Protein AF-A0A554N8Q8-F1 (afdb_monomer)

Solvent-accessible surface area (backbone atoms only — not comparable to full-atom values): 20233 Å² total; per-residue (Å²): 114,65,60,64,54,35,51,53,53,29,52,50,22,49,51,51,19,54,52,33,46,56,52,60,77,72,61,75,84,70,77,81,86,72,71,56,64,78,38,37,67,72,36,73,51,72,35,84,90,40,64,32,30,31,72,42,58,41,80,41,74,45,87,55,75,85,83,91,59,78,57,50,74,44,58,36,35,30,37,34,34,71,38,67,72,36,77,46,75,46,77,48,45,48,74,35,80,45,47,56,90,34,42,50,57,94,84,62,72,56,47,49,73,48,76,48,46,48,68,38,79,41,49,52,98,91,37,76,24,39,32,44,34,52,85,60,42,38,34,31,18,44,98,86,68,47,80,76,47,76,51,56,58,61,37,73,49,43,51,97,92,36,76,25,31,31,55,42,58,44,81,40,29,33,34,32,37,37,65,51,35,24,32,30,44,45,53,99,47,99,78,31,54,45,37,33,38,36,49,46,78,63,58,64,60,51,28,66,72,36,94,59,40,45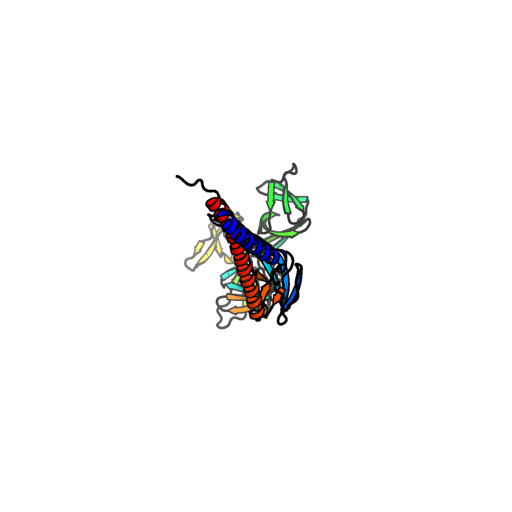,68,56,74,48,70,48,97,88,64,54,47,27,39,37,34,77,89,70,52,73,45,50,40,77,78,70,47,75,87,65,49,68,47,78,45,41,59,72,37,72,35,36,38,32,88,61,89,54,43,78,55,76,63,39,73,26,31,31,69,40,43,42,67,60,35,34,37,33,35,33,69,37,72,42,78,48,77,44,75,38,36,68,74,36,80,36,76,48,66,87,41,64,25,27,28,41,58,92,51,81,62,37,37,30,57,18,69,58,53,66,61,51,51,56,38,53,53,49,37,51,53,49,53,53,51,51,54,50,35,51,50,50,22,52,51,24,49,52,50,25,52,48,42,52,52,64,59,66,53,81,79,84,126

Structure (mmCIF, N/CA/C/O backbone):
data_AF-A0A554N8Q8-F1
#
_entry.id   AF-A0A554N8Q8-F1
#
loop_
_atom_site.group_PDB
_atom_site.id
_atom_site.type_symbol
_atom_site.label_atom_id
_atom_site.label_alt_id
_atom_site.label_comp_id
_atom_site.label_asym_id
_atom_site.label_entity_id
_atom_site.label_seq_id
_atom_site.pdbx_PDB_ins_code
_atom_site.Cartn_x
_atom_site.Cartn_y
_atom_site.Cartn_z
_atom_site.occupancy
_atom_site.B_iso_or_equiv
_atom_site.auth_seq_id
_atom_site.auth_comp_id
_atom_site.auth_asym_id
_atom_site.auth_atom_id
_atom_site.pdbx_PDB_model_num
ATOM 1 N N . MET A 1 1 ? 68.549 7.583 -59.124 1.00 59.19 1 MET A N 1
ATOM 2 C CA . MET A 1 1 ? 67.378 6.699 -59.347 1.00 59.19 1 MET A CA 1
ATOM 3 C C . MET A 1 1 ? 66.423 6.664 -58.153 1.00 59.19 1 MET A C 1
ATOM 5 O O . MET A 1 1 ? 65.234 6.837 -58.371 1.00 59.19 1 MET A O 1
ATOM 9 N N . GLN A 1 2 ? 66.915 6.533 -56.914 1.00 64.88 2 GLN A N 1
ATOM 10 C CA . GLN A 1 2 ? 66.086 6.346 -55.707 1.00 64.88 2 GLN A CA 1
ATOM 11 C C . GLN A 1 2 ? 64.993 7.411 -55.474 1.00 64.88 2 GLN A C 1
ATOM 13 O O . GLN A 1 2 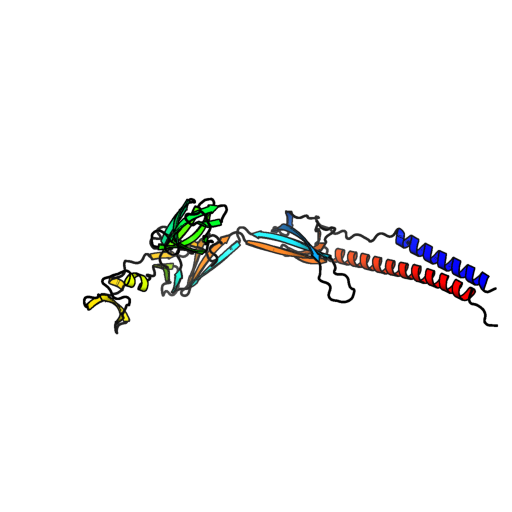? 63.851 7.050 -55.226 1.00 64.88 2 GLN A O 1
ATOM 18 N N . ARG A 1 3 ? 65.279 8.711 -55.652 1.00 74.88 3 ARG A N 1
ATOM 19 C CA . ARG A 1 3 ? 64.280 9.784 -55.433 1.00 74.88 3 ARG A CA 1
ATOM 20 C C . ARG A 1 3 ? 63.105 9.776 -56.419 1.00 74.88 3 ARG A C 1
ATOM 22 O O . ARG A 1 3 ? 61.994 10.131 -56.050 1.00 74.88 3 ARG A O 1
ATOM 29 N N . ARG A 1 4 ? 63.335 9.358 -57.671 1.00 78.38 4 ARG A N 1
ATOM 30 C CA . ARG A 1 4 ? 62.270 9.274 -58.690 1.00 78.38 4 ARG A CA 1
ATOM 31 C C . ARG A 1 4 ? 61.344 8.088 -58.437 1.00 78.38 4 ARG A C 1
ATOM 33 O O . ARG A 1 4 ? 60.144 8.206 -58.623 1.00 78.38 4 ARG A O 1
ATOM 40 N N . VAL A 1 5 ? 61.904 6.975 -57.970 1.00 80.94 5 VAL A N 1
ATOM 41 C CA . VAL A 1 5 ? 61.138 5.786 -57.576 1.00 80.94 5 VAL A CA 1
ATOM 42 C C . VAL A 1 5 ? 60.330 6.063 -56.301 1.00 80.94 5 VAL A C 1
ATOM 44 O O . VAL A 1 5 ? 59.155 5.721 -56.242 1.00 80.94 5 VAL A O 1
ATOM 47 N N . ALA A 1 6 ? 60.911 6.771 -55.326 1.00 81.62 6 ALA A N 1
ATOM 48 C CA . ALA A 1 6 ? 60.210 7.202 -54.116 1.00 81.62 6 ALA A CA 1
ATOM 49 C C . ALA A 1 6 ? 59.002 8.110 -54.413 1.00 81.62 6 ALA A C 1
ATOM 51 O O . ALA A 1 6 ? 57.950 7.935 -53.808 1.00 81.62 6 ALA A O 1
ATOM 52 N N . ALA A 1 7 ? 59.118 9.025 -55.382 1.00 83.06 7 ALA A N 1
ATOM 53 C CA . ALA A 1 7 ? 58.006 9.882 -55.799 1.00 83.06 7 ALA A CA 1
ATOM 54 C C . ALA A 1 7 ? 56.826 9.090 -56.399 1.00 83.06 7 ALA A C 1
ATOM 56 O O . ALA A 1 7 ? 55.675 9.438 -56.152 1.00 83.06 7 ALA A O 1
ATOM 57 N N . ILE A 1 8 ? 57.099 8.011 -57.144 1.00 86.69 8 ILE A N 1
ATOM 58 C CA . ILE A 1 8 ? 56.057 7.139 -57.715 1.00 86.69 8 ILE A CA 1
ATOM 59 C C . ILE A 1 8 ? 55.320 6.384 -56.602 1.00 86.69 8 ILE A C 1
ATOM 61 O O . ILE A 1 8 ? 54.092 6.378 -56.582 1.00 86.69 8 ILE A O 1
ATOM 65 N N . TYR A 1 9 ? 56.051 5.797 -55.649 1.00 85.69 9 TYR A N 1
ATOM 66 C CA . TYR A 1 9 ? 55.436 5.110 -54.508 1.00 85.69 9 TYR A CA 1
ATOM 67 C C . TYR A 1 9 ? 54.663 6.067 -53.600 1.00 85.69 9 TYR A C 1
ATOM 69 O O . TYR A 1 9 ? 53.569 5.735 -53.160 1.00 85.69 9 TYR A O 1
ATOM 77 N N . PHE A 1 10 ? 55.182 7.274 -53.367 1.00 87.06 10 PHE A N 1
ATOM 78 C CA . PHE A 1 10 ? 54.458 8.302 -52.625 1.00 87.06 10 PHE A CA 1
ATOM 79 C C . PHE A 1 10 ? 53.141 8.682 -53.313 1.00 87.06 10 PHE A C 1
ATOM 81 O O . PHE A 1 10 ? 52.103 8.700 -52.661 1.00 87.06 10 PHE A O 1
ATOM 88 N N . ALA A 1 11 ? 53.162 8.926 -54.628 1.00 88.69 11 ALA A N 1
ATOM 89 C CA . ALA A 1 11 ? 51.949 9.226 -55.386 1.00 88.69 11 ALA A CA 1
ATOM 90 C C . ALA A 1 11 ? 50.938 8.069 -55.328 1.00 88.69 11 ALA A C 1
ATOM 92 O O . ALA A 1 11 ? 49.748 8.307 -55.147 1.00 88.69 11 ALA A O 1
ATOM 93 N N . PHE A 1 12 ? 51.408 6.822 -55.416 1.00 91.31 12 PHE A N 1
ATOM 94 C CA . PHE A 1 12 ? 50.565 5.637 -55.264 1.00 91.31 12 PHE A CA 1
ATOM 95 C C . PHE A 1 12 ? 49.893 5.578 -53.884 1.00 91.31 12 PHE A C 1
ATOM 97 O O . PHE A 1 12 ? 48.674 5.444 -53.800 1.00 91.31 12 PHE A O 1
ATOM 104 N N . PHE A 1 13 ? 50.661 5.738 -52.804 1.00 92.00 13 PHE A N 1
ATOM 105 C CA . PHE A 1 13 ? 50.111 5.726 -51.448 1.00 92.00 13 PHE A CA 1
ATOM 106 C C . PHE A 1 13 ? 49.168 6.903 -51.178 1.00 92.00 13 PHE A C 1
ATOM 108 O O . PHE A 1 13 ? 48.165 6.731 -50.490 1.00 92.00 13 PHE A O 1
ATOM 115 N N . LEU A 1 14 ? 49.436 8.075 -51.759 1.00 90.00 14 LEU A N 1
ATOM 116 C CA . LEU A 1 14 ? 48.547 9.233 -51.670 1.00 90.00 14 LEU A CA 1
ATOM 117 C C . LEU A 1 14 ? 47.205 8.945 -52.352 1.00 90.00 14 LEU A C 1
ATOM 119 O O . LEU A 1 14 ? 46.158 9.200 -51.764 1.00 90.00 14 LEU A O 1
ATOM 123 N N . VAL A 1 15 ? 47.219 8.359 -53.553 1.00 93.19 15 VAL A N 1
ATOM 124 C CA . VAL A 1 15 ? 45.990 7.971 -54.262 1.00 93.19 15 VAL A CA 1
ATOM 125 C C . VAL A 1 15 ? 45.204 6.922 -53.472 1.00 93.19 15 VAL A C 1
ATOM 127 O O . VAL A 1 15 ? 43.988 7.047 -53.359 1.00 93.19 15 VAL A O 1
ATOM 130 N N . MET A 1 16 ? 45.874 5.929 -52.880 1.00 90.88 16 MET A N 1
ATOM 131 C CA . MET A 1 16 ? 45.230 4.920 -52.027 1.00 90.88 16 MET A CA 1
ATOM 132 C C . MET A 1 16 ? 44.580 5.543 -50.785 1.00 90.88 16 MET A C 1
ATOM 134 O O . MET A 1 16 ? 43.421 5.249 -50.495 1.00 90.88 16 MET A O 1
ATOM 138 N N . ALA A 1 17 ? 45.285 6.446 -50.096 1.00 85.62 17 ALA A N 1
ATOM 139 C CA . ALA A 1 17 ? 44.748 7.158 -48.937 1.00 85.62 17 ALA A CA 1
ATOM 140 C C . ALA A 1 17 ? 43.544 8.039 -49.314 1.00 85.62 17 ALA A C 1
ATOM 142 O O . ALA A 1 17 ? 42.500 7.965 -48.671 1.00 85.62 17 ALA A O 1
ATOM 143 N N . ALA A 1 18 ? 43.653 8.814 -50.398 1.00 89.19 18 ALA A N 1
ATOM 144 C CA . ALA A 1 18 ? 42.568 9.662 -50.891 1.00 89.19 18 ALA A CA 1
ATOM 145 C C . ALA A 1 18 ? 41.344 8.843 -51.336 1.00 89.19 18 ALA A C 1
ATOM 147 O O . ALA A 1 18 ? 40.208 9.252 -51.099 1.00 89.19 18 ALA A O 1
ATOM 148 N N . SER A 1 19 ? 41.564 7.671 -51.937 1.00 89.12 19 SER A N 1
ATOM 149 C CA . SER A 1 19 ? 40.487 6.771 -52.365 1.00 89.12 19 SER A CA 1
ATOM 150 C C . SER A 1 19 ? 39.757 6.158 -51.169 1.00 89.12 19 SER A C 1
ATOM 152 O O . SER A 1 19 ? 38.531 6.185 -51.135 1.00 89.12 19 SER A O 1
ATOM 154 N N . ALA A 1 20 ? 40.489 5.665 -50.162 1.00 88.62 20 ALA A N 1
ATOM 155 C CA . ALA A 1 20 ? 39.892 5.139 -48.932 1.00 88.62 20 ALA A CA 1
ATOM 156 C C . ALA A 1 20 ? 39.105 6.224 -48.178 1.00 88.62 20 ALA A C 1
ATOM 158 O O . ALA A 1 20 ? 37.970 5.990 -47.774 1.00 88.62 20 ALA A O 1
ATOM 159 N N . TYR A 1 21 ? 39.669 7.431 -48.065 1.00 87.62 21 TYR A N 1
ATOM 160 C CA . TYR A 1 21 ? 39.001 8.569 -47.430 1.00 87.62 21 TYR A CA 1
ATOM 161 C C . TYR A 1 21 ? 37.723 8.995 -48.164 1.00 87.62 21 TYR A C 1
ATOM 163 O O . TYR A 1 21 ? 36.724 9.293 -47.521 1.00 87.62 21 TYR A O 1
ATOM 171 N N . SER A 1 22 ? 37.721 8.967 -49.501 1.00 88.00 22 SER A N 1
ATOM 172 C CA . SER A 1 22 ? 36.531 9.309 -50.293 1.00 88.00 22 SER A CA 1
ATOM 173 C C . SER A 1 22 ? 35.369 8.340 -50.053 1.00 88.00 22 SER A C 1
ATOM 175 O O . SER A 1 22 ? 34.220 8.764 -50.080 1.00 88.00 22 SER A O 1
ATOM 177 N N . VAL A 1 23 ? 35.656 7.056 -49.801 1.00 88.88 23 VAL A N 1
ATOM 178 C CA . VAL A 1 23 ? 34.625 6.065 -49.449 1.00 88.88 23 VAL A CA 1
ATOM 179 C C . VAL A 1 23 ? 34.097 6.309 -48.038 1.00 88.88 23 VAL A C 1
ATOM 181 O O . VAL A 1 23 ? 32.889 6.311 -47.855 1.00 88.88 23 VAL A O 1
ATOM 184 N N . ILE A 1 24 ? 34.977 6.567 -47.065 1.00 88.25 24 ILE A N 1
ATOM 185 C CA . ILE A 1 24 ? 34.575 6.867 -45.680 1.00 88.25 24 ILE A CA 1
ATOM 186 C C . ILE A 1 24 ? 33.683 8.116 -45.627 1.00 88.25 24 ILE A C 1
ATOM 188 O O . ILE A 1 24 ? 32.689 8.127 -44.917 1.00 88.25 24 ILE A O 1
ATOM 192 N N . ALA A 1 25 ? 34.020 9.160 -46.388 1.00 85.00 25 ALA A N 1
ATOM 193 C CA . ALA A 1 25 ? 33.340 10.454 -46.321 1.00 85.00 25 ALA A CA 1
ATOM 194 C C . ALA A 1 25 ? 31.896 10.457 -46.858 1.00 85.00 25 ALA A C 1
ATOM 196 O O . ALA A 1 25 ? 31.173 11.418 -46.617 1.00 85.00 25 ALA A O 1
ATOM 197 N N . VAL A 1 26 ? 31.500 9.434 -47.618 1.00 90.50 26 VAL A N 1
ATOM 198 C CA . VAL A 1 26 ? 30.165 9.326 -48.242 1.00 90.50 26 VAL A CA 1
ATOM 199 C C . VAL A 1 26 ? 29.395 8.113 -47.706 1.00 90.50 26 VAL A C 1
ATOM 201 O O . VAL A 1 26 ? 28.241 7.907 -48.060 1.00 90.50 26 VAL A O 1
ATOM 204 N N . ALA A 1 27 ? 30.030 7.279 -46.882 1.00 88.62 27 ALA A N 1
ATOM 205 C CA . ALA A 1 27 ? 29.397 6.102 -46.319 1.00 88.62 27 ALA A CA 1
ATOM 206 C C . ALA A 1 27 ? 28.493 6.494 -45.138 1.00 88.62 27 ALA A C 1
ATOM 208 O O . ALA A 1 27 ? 28.925 7.202 -44.227 1.00 88.62 27 ALA A O 1
ATOM 209 N N . GLU A 1 28 ? 27.253 6.011 -45.166 1.00 88.69 28 GLU A N 1
ATOM 210 C CA . GLU A 1 28 ? 26.266 6.140 -44.091 1.00 88.69 28 GLU A CA 1
ATOM 211 C C . GLU A 1 28 ? 26.083 4.771 -43.420 1.00 88.69 28 GLU A C 1
ATOM 213 O O . GLU A 1 28 ? 26.113 3.731 -44.090 1.00 88.69 28 GLU A O 1
ATOM 218 N N . GLU A 1 29 ? 25.960 4.766 -42.092 1.00 88.62 29 GLU A N 1
ATOM 219 C CA . GLU A 1 29 ? 25.660 3.550 -41.331 1.00 88.62 29 GLU A CA 1
ATOM 220 C C . GLU A 1 29 ? 24.220 3.105 -41.637 1.00 88.62 29 GLU A C 1
ATOM 222 O O . GLU A 1 29 ? 23.346 3.961 -41.730 1.00 88.62 29 GLU A O 1
ATOM 227 N N . PRO A 1 30 ? 23.949 1.803 -41.850 1.00 89.25 30 PRO A N 1
ATOM 228 C CA . PRO A 1 30 ? 22.586 1.344 -42.093 1.00 89.25 30 PRO A CA 1
ATOM 229 C C . PRO A 1 30 ? 21.718 1.483 -40.835 1.00 89.25 30 PRO A C 1
ATOM 231 O O . PRO A 1 30 ? 22.102 0.997 -39.770 1.00 89.25 30 PRO A O 1
ATOM 234 N N . ASP A 1 31 ? 20.529 2.063 -40.983 1.00 87.94 31 ASP A N 1
ATOM 235 C CA . ASP A 1 31 ? 19.538 2.161 -39.908 1.00 87.94 31 ASP A CA 1
ATOM 236 C C . ASP A 1 31 ? 18.905 0.799 -39.576 1.00 87.94 31 ASP A C 1
ATOM 238 O O . ASP A 1 31 ? 18.884 -0.125 -40.403 1.00 87.94 31 ASP A O 1
ATOM 242 N N . ILE A 1 32 ? 18.388 0.676 -38.349 1.00 90.12 32 ILE A N 1
ATOM 243 C CA . ILE A 1 32 ? 17.584 -0.471 -37.922 1.00 90.12 32 ILE A CA 1
ATOM 244 C C . ILE A 1 32 ? 16.111 -0.134 -38.160 1.00 90.12 32 ILE A C 1
ATOM 246 O O . ILE A 1 32 ? 15.515 0.659 -37.443 1.00 90.12 32 ILE A O 1
ATOM 250 N N . GLU A 1 33 ? 15.499 -0.777 -39.150 1.00 89.75 33 GLU A N 1
ATOM 251 C CA . GLU A 1 33 ? 14.073 -0.608 -39.449 1.00 89.75 33 GLU A CA 1
ATOM 252 C C . GLU A 1 33 ? 13.299 -1.864 -39.041 1.00 89.75 33 GLU A C 1
ATOM 254 O O . GLU A 1 33 ? 13.413 -2.913 -39.684 1.00 89.75 33 GLU A O 1
ATOM 259 N N . LEU A 1 34 ? 12.507 -1.782 -37.972 1.00 90.06 34 LEU A N 1
ATOM 260 C CA . LEU A 1 34 ? 11.698 -2.904 -37.493 1.00 90.06 34 LEU A CA 1
ATOM 261 C C . LEU A 1 34 ? 10.218 -2.741 -37.831 1.00 90.06 34 LEU A C 1
ATOM 263 O O . LEU A 1 34 ? 9.688 -1.637 -37.912 1.00 90.06 34 LEU A O 1
ATOM 267 N N . ALA A 1 35 ? 9.524 -3.872 -37.964 1.00 86.69 35 ALA A N 1
ATOM 268 C CA . ALA A 1 35 ? 8.071 -3.879 -37.997 1.00 86.69 35 ALA A CA 1
ATOM 269 C C . ALA A 1 35 ? 7.523 -3.607 -36.586 1.00 86.69 35 ALA A C 1
ATOM 271 O O . ALA A 1 35 ? 7.728 -4.404 -35.671 1.00 86.69 35 ALA A O 1
ATOM 272 N N . GLY A 1 36 ? 6.805 -2.502 -36.423 1.00 84.50 36 GLY A N 1
ATOM 273 C CA . GLY A 1 36 ? 6.199 -2.099 -35.160 1.00 84.50 36 GLY A CA 1
ATOM 274 C C . GLY A 1 36 ? 5.652 -0.681 -35.253 1.00 84.50 36 GLY A C 1
ATOM 275 O O . GLY A 1 36 ? 5.922 0.031 -36.218 1.00 84.50 36 GLY A O 1
ATOM 276 N N . GLU A 1 37 ? 4.849 -0.301 -34.268 1.00 89.94 37 GLU A N 1
ATOM 277 C CA . GLU A 1 37 ? 4.531 1.104 -34.030 1.00 89.94 37 GLU A CA 1
ATOM 278 C C . GLU A 1 37 ? 5.670 1.715 -33.212 1.00 89.94 37 GLU A C 1
ATOM 280 O O . GLU A 1 37 ? 6.198 1.072 -32.300 1.00 89.94 37 GLU A O 1
ATOM 285 N N . GLU A 1 38 ? 6.063 2.926 -33.583 1.00 95.44 38 GLU A N 1
ATOM 286 C CA . GLU A 1 38 ? 6.985 3.754 -32.819 1.00 95.44 38 GLU A CA 1
ATOM 287 C C . GLU A 1 38 ? 6.180 4.478 -31.740 1.00 95.44 38 GLU A C 1
ATOM 289 O O . GLU A 1 38 ? 5.184 5.132 -32.046 1.00 95.44 38 GLU A O 1
ATOM 294 N N . LEU A 1 39 ? 6.564 4.279 -30.482 1.00 97.00 39 LEU A N 1
ATOM 295 C CA . LEU A 1 39 ? 5.812 4.713 -29.311 1.00 97.00 39 LEU A CA 1
ATOM 296 C C . LEU A 1 39 ? 6.649 5.696 -28.497 1.00 97.00 39 LEU A C 1
ATOM 298 O O . LEU A 1 39 ? 7.787 5.387 -28.145 1.00 97.00 39 LEU A O 1
ATOM 302 N N . SER A 1 40 ? 6.057 6.824 -28.131 1.00 97.44 40 SER A N 1
ATOM 303 C CA . SER A 1 40 ? 6.636 7.802 -27.210 1.00 97.44 40 SER A CA 1
ATOM 304 C C . SER A 1 40 ? 6.025 7.691 -25.812 1.00 97.44 40 SER A C 1
ATOM 306 O O . SER A 1 40 ? 5.055 6.966 -25.581 1.00 97.44 40 SER A O 1
ATOM 308 N N . GLU A 1 41 ? 6.595 8.408 -24.839 1.00 97.25 41 GLU A N 1
ATOM 309 C CA . GLU A 1 41 ? 6.030 8.478 -23.488 1.00 97.25 41 GLU A CA 1
ATOM 310 C C . GLU A 1 41 ? 4.556 8.926 -23.513 1.00 97.25 41 GLU A C 1
ATOM 312 O O . GLU A 1 41 ? 4.185 9.911 -24.151 1.00 97.25 41 GLU A O 1
ATOM 317 N N . GLY A 1 42 ? 3.702 8.188 -22.802 1.00 97.00 42 GLY A N 1
ATOM 318 C CA . GLY A 1 42 ? 2.253 8.383 -22.780 1.00 97.00 42 GLY A CA 1
ATOM 319 C C . GLY A 1 42 ? 1.484 7.580 -23.833 1.00 97.00 42 GLY A C 1
ATOM 320 O O . GLY A 1 42 ? 0.283 7.361 -23.644 1.00 97.00 42 GLY A O 1
ATOM 321 N N . ASP A 1 43 ? 2.145 7.078 -24.881 1.00 98.19 43 ASP A N 1
ATOM 322 C CA . ASP A 1 43 ? 1.493 6.244 -25.890 1.00 98.19 43 ASP A CA 1
ATOM 323 C C . ASP A 1 43 ? 1.120 4.869 -25.336 1.00 98.19 43 ASP A C 1
ATOM 325 O O . ASP A 1 43 ? 1.661 4.380 -24.336 1.00 98.19 43 ASP A O 1
ATOM 329 N N . THR A 1 44 ? 0.158 4.225 -25.998 1.00 96.88 44 THR A N 1
ATOM 330 C CA . THR A 1 44 ? -0.354 2.922 -25.578 1.00 96.88 44 THR A CA 1
ATOM 331 C C . THR A 1 44 ? -0.263 1.884 -26.676 1.00 96.88 44 THR A C 1
ATOM 333 O O . THR A 1 44 ? -0.662 2.143 -27.806 1.00 96.88 44 THR A O 1
ATOM 336 N N . VAL A 1 45 ? 0.121 0.665 -26.308 1.00 95.31 45 VAL A N 1
ATOM 337 C CA . VAL A 1 45 ? 0.130 -0.503 -27.192 1.00 95.31 45 VAL A CA 1
ATOM 338 C C . VAL A 1 45 ? -0.709 -1.622 -26.588 1.00 95.31 45 VAL A C 1
ATOM 340 O O . VAL A 1 45 ? -0.685 -1.858 -25.380 1.00 95.31 45 VAL A O 1
ATOM 343 N N . THR A 1 46 ? -1.483 -2.326 -27.417 1.00 95.25 46 THR A N 1
ATOM 344 C CA . THR A 1 46 ? -2.295 -3.466 -26.968 1.00 95.25 46 THR A CA 1
ATOM 345 C C . THR A 1 46 ? -1.758 -4.771 -27.539 1.00 95.25 46 THR A C 1
ATOM 347 O O . THR A 1 46 ? -1.782 -4.982 -28.748 1.00 95.25 46 THR A O 1
ATOM 350 N N . VAL A 1 47 ? -1.333 -5.678 -26.659 1.00 94.12 47 VAL A N 1
ATOM 351 C CA . VAL A 1 47 ? -0.786 -6.995 -27.012 1.00 94.12 47 VAL A CA 1
ATOM 352 C C . VAL A 1 47 ? -1.652 -8.080 -26.382 1.00 94.12 47 VAL A C 1
ATOM 354 O O . VAL A 1 47 ? -1.850 -8.094 -25.169 1.00 94.12 47 VAL A O 1
ATOM 357 N N . ASN A 1 48 ? -2.208 -8.984 -27.196 1.00 93.31 48 ASN A N 1
ATOM 358 C CA . ASN A 1 48 ? -3.096 -10.070 -26.746 1.00 93.31 48 ASN A CA 1
ATOM 359 C C . ASN A 1 48 ? -4.225 -9.606 -25.799 1.00 93.31 48 ASN A C 1
ATOM 361 O O . ASN A 1 48 ? -4.539 -10.259 -24.803 1.00 93.31 48 ASN A O 1
ATOM 365 N N . GLY A 1 49 ? -4.829 -8.450 -26.099 1.00 91.00 49 GLY A N 1
ATOM 366 C CA . GLY A 1 49 ? -5.910 -7.859 -25.300 1.00 91.00 49 GLY A CA 1
ATOM 367 C C . GLY A 1 49 ? -5.454 -7.177 -24.004 1.00 91.00 49 GLY A C 1
ATOM 368 O O . GLY A 1 49 ? -6.296 -6.780 -23.204 1.00 91.00 49 GLY A O 1
ATOM 369 N N . GLN A 1 50 ? -4.145 -7.036 -23.780 1.00 93.81 50 GLN A N 1
ATOM 370 C CA . GLN A 1 50 ? -3.571 -6.301 -22.657 1.00 93.81 50 GLN A CA 1
ATOM 371 C C . GLN A 1 50 ? -3.014 -4.965 -23.146 1.00 93.81 50 GLN A C 1
ATOM 373 O O . GLN A 1 50 ? -2.131 -4.947 -23.999 1.00 93.81 50 GLN A O 1
ATOM 378 N N . THR A 1 51 ? -3.525 -3.860 -22.607 1.00 96.00 51 THR A N 1
ATOM 379 C CA . THR A 1 51 ? -3.036 -2.511 -22.914 1.00 96.00 51 THR A CA 1
ATOM 380 C C . THR A 1 51 ? -1.889 -2.136 -21.981 1.00 96.00 51 THR A C 1
ATOM 382 O O . THR A 1 51 ? -1.984 -2.311 -20.765 1.00 96.00 51 THR A O 1
ATOM 385 N N . TYR A 1 52 ? -0.815 -1.627 -22.571 1.00 96.94 52 TYR A N 1
ATOM 386 C CA . TYR A 1 52 ? 0.373 -1.109 -21.910 1.00 96.94 52 TYR A CA 1
ATOM 387 C C . TYR A 1 52 ? 0.532 0.363 -22.274 1.00 96.94 52 TYR A C 1
ATOM 389 O O . TYR A 1 52 ? 0.286 0.725 -23.421 1.00 96.94 52 TYR A O 1
ATOM 397 N N . THR A 1 53 ? 0.966 1.184 -21.326 1.00 97.88 53 THR A N 1
ATOM 398 C CA . THR A 1 53 ? 1.326 2.591 -21.535 1.00 97.88 53 THR A CA 1
ATOM 399 C C . THR A 1 53 ? 2.834 2.743 -21.394 1.00 97.88 53 THR A C 1
ATOM 401 O O . THR A 1 53 ? 3.397 2.225 -20.424 1.00 97.88 53 THR A O 1
ATOM 404 N N . VAL A 1 54 ? 3.484 3.457 -22.312 1.00 97.94 54 VAL A N 1
ATOM 405 C CA . VAL A 1 54 ? 4.886 3.866 -22.157 1.00 97.94 54 VAL A CA 1
ATOM 406 C C . VAL A 1 54 ? 4.953 4.884 -21.021 1.00 97.94 54 VAL A C 1
ATOM 408 O O . VAL A 1 54 ? 4.458 5.998 -21.138 1.00 97.94 54 VAL A O 1
ATOM 411 N N . ALA A 1 55 ? 5.483 4.460 -19.879 1.00 97.38 55 ALA A N 1
ATOM 412 C CA . ALA A 1 55 ? 5.537 5.243 -18.652 1.00 97.38 55 ALA A CA 1
ATOM 413 C C . ALA A 1 55 ? 6.733 6.198 -18.609 1.00 97.38 55 ALA A C 1
ATOM 415 O O . ALA A 1 55 ? 6.605 7.264 -18.022 1.00 97.38 55 ALA A O 1
ATOM 416 N N . SER A 1 56 ? 7.870 5.801 -19.184 1.00 96.94 56 SER A N 1
ATOM 417 C CA . SER A 1 56 ? 9.029 6.672 -19.392 1.00 96.94 56 SER A CA 1
ATOM 418 C C . SER A 1 56 ? 9.987 6.079 -20.425 1.00 96.94 56 SER A C 1
ATOM 420 O O . SER A 1 56 ? 9.982 4.862 -20.656 1.00 96.94 56 SER A O 1
ATOM 422 N N . ILE A 1 57 ? 10.802 6.943 -21.031 1.00 96.62 57 ILE A N 1
ATOM 423 C CA . ILE A 1 57 ? 11.997 6.601 -21.812 1.00 96.62 57 ILE A CA 1
ATOM 424 C C . ILE A 1 57 ? 13.129 7.474 -21.272 1.00 96.62 57 ILE A C 1
ATOM 426 O O . ILE A 1 57 ? 12.997 8.690 -21.180 1.00 96.62 57 ILE A O 1
ATOM 430 N N . GLU A 1 58 ? 14.213 6.849 -20.821 1.00 94.00 58 GLU A N 1
ATOM 431 C CA . GLU A 1 58 ? 15.274 7.529 -20.084 1.00 94.00 58 GLU A CA 1
ATOM 432 C C . GLU A 1 58 ? 16.655 7.048 -20.526 1.00 94.00 58 GLU A C 1
ATOM 434 O O . GLU A 1 58 ? 16.921 5.850 -20.641 1.00 94.00 58 GLU A O 1
ATOM 439 N N . ALA A 1 59 ? 17.578 7.990 -20.691 1.00 90.75 59 ALA A N 1
ATOM 440 C CA . ALA A 1 59 ? 18.995 7.710 -20.852 1.00 90.75 59 ALA A CA 1
ATOM 441 C C . ALA A 1 59 ? 19.629 7.336 -19.501 1.00 90.75 59 ALA A C 1
ATOM 443 O O . ALA A 1 59 ? 19.629 8.129 -18.558 1.00 90.75 59 ALA A O 1
ATOM 444 N N . ARG A 1 60 ? 20.217 6.140 -19.407 1.00 84.81 60 ARG A N 1
ATOM 445 C CA . ARG A 1 60 ? 21.028 5.701 -18.265 1.00 84.81 60 ARG A CA 1
ATOM 446 C C . ARG A 1 60 ? 22.502 5.695 -18.642 1.00 84.81 60 ARG A C 1
ATOM 448 O O . ARG A 1 60 ? 22.913 5.020 -19.581 1.00 84.81 60 ARG A O 1
ATOM 455 N N . GLU A 1 61 ? 23.305 6.437 -17.890 1.00 80.00 61 GLU A N 1
ATOM 456 C CA . GLU A 1 61 ? 24.761 6.358 -17.984 1.00 80.00 61 GLU A CA 1
ATOM 457 C C . GLU A 1 61 ? 25.251 5.106 -17.246 1.00 80.00 61 GLU A C 1
ATOM 459 O O . GLU A 1 61 ? 24.937 4.908 -16.070 1.00 80.00 61 GLU A O 1
ATOM 464 N N . GLU A 1 62 ? 26.041 4.262 -17.907 1.00 62.66 62 GLU A N 1
ATOM 465 C CA . GLU A 1 62 ? 26.791 3.223 -17.203 1.00 62.66 62 GLU A CA 1
ATOM 466 C C . GLU A 1 62 ? 28.084 3.811 -16.614 1.00 62.66 62 GLU A C 1
ATOM 468 O O . GLU A 1 62 ? 28.933 4.342 -17.339 1.00 62.66 62 GLU A O 1
ATOM 473 N N . GLU A 1 63 ? 28.272 3.697 -15.291 1.00 55.19 63 GLU A N 1
ATOM 474 C CA . GLU A 1 63 ? 29.530 4.074 -14.632 1.00 55.19 63 GLU A CA 1
ATOM 475 C C . GLU A 1 63 ? 30.672 3.150 -15.093 1.00 55.19 63 GLU A C 1
ATOM 477 O O . GLU A 1 63 ? 30.867 2.036 -14.602 1.00 55.19 63 GLU A O 1
ATOM 482 N N . GLY A 1 64 ? 31.459 3.631 -16.055 1.00 53.69 64 GLY A N 1
ATOM 483 C CA . GLY A 1 64 ? 32.627 2.932 -16.578 1.00 53.69 64 GLY A CA 1
ATOM 484 C C . GLY A 1 64 ? 33.749 2.806 -15.542 1.00 53.69 64 GLY A C 1
ATOM 485 O O . GLY A 1 64 ? 34.403 3.784 -15.171 1.00 53.69 64 GLY A O 1
ATOM 486 N N . GLY A 1 65 ? 34.028 1.575 -15.114 1.00 47.75 65 GLY A N 1
ATOM 487 C CA . GLY A 1 65 ? 35.200 1.239 -14.314 1.00 47.75 65 GLY A CA 1
ATOM 488 C C . GLY A 1 65 ? 36.514 1.450 -15.080 1.00 47.75 65 GLY A C 1
ATOM 489 O O . GLY A 1 65 ? 36.717 0.893 -16.151 1.00 47.75 65 GLY A O 1
ATOM 490 N N . GLY A 1 66 ? 37.401 2.249 -14.478 1.00 52.22 66 GLY A N 1
ATOM 491 C CA . GLY A 1 66 ? 38.853 2.374 -14.682 1.00 52.22 66 GLY A CA 1
ATOM 492 C C . GLY A 1 66 ? 39.508 1.795 -15.948 1.00 52.22 66 GLY A C 1
ATOM 493 O O . GLY A 1 66 ? 39.584 0.586 -16.131 1.00 52.22 66 GLY A O 1
ATOM 494 N N . HIS A 1 67 ? 40.189 2.693 -16.674 1.00 48.31 67 HIS A N 1
ATO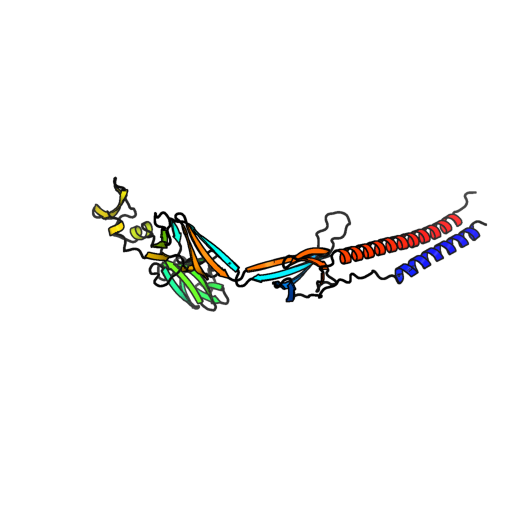M 495 C CA . HIS A 1 67 ? 41.075 2.476 -17.832 1.00 48.31 67 HIS A CA 1
ATOM 496 C C . HIS A 1 67 ? 40.403 2.472 -19.218 1.00 48.31 67 HIS A C 1
ATOM 498 O O . HIS A 1 67 ? 40.505 1.519 -19.980 1.00 48.31 67 HIS A O 1
ATOM 504 N N . GLY A 1 68 ? 39.848 3.626 -19.605 1.00 47.94 68 GLY A N 1
ATOM 505 C CA . GLY A 1 68 ? 39.838 4.074 -21.006 1.00 47.94 68 GLY A CA 1
ATOM 506 C C . GLY A 1 68 ? 38.784 3.476 -21.944 1.00 47.94 68 GLY A C 1
ATOM 507 O O . GLY A 1 68 ? 38.872 3.731 -23.142 1.00 47.94 68 GLY A O 1
ATOM 508 N N . GLY A 1 69 ? 37.801 2.731 -21.434 1.00 44.31 69 GLY A N 1
ATOM 509 C CA . GLY A 1 69 ? 36.555 2.436 -22.149 1.00 44.31 69 GLY A CA 1
ATOM 510 C C . GLY A 1 69 ? 35.477 3.425 -21.710 1.00 44.31 69 GLY A C 1
ATOM 511 O O . GLY A 1 69 ? 35.249 3.562 -20.511 1.00 44.31 69 GLY A O 1
ATOM 512 N N . GLY A 1 70 ? 34.894 4.173 -22.648 1.00 44.97 70 GLY A N 1
ATOM 513 C CA . GLY A 1 70 ? 33.880 5.189 -22.354 1.00 44.97 70 GLY A CA 1
ATOM 514 C C . GLY A 1 70 ? 32.649 4.588 -21.675 1.00 44.97 70 GLY A C 1
ATOM 515 O O . GLY A 1 70 ? 32.200 3.516 -22.073 1.00 44.97 70 GLY A O 1
ATOM 516 N N . GLY A 1 71 ? 32.122 5.280 -20.662 1.00 46.84 71 GLY A N 1
ATOM 517 C CA . GLY A 1 71 ? 30.771 5.019 -20.170 1.00 46.84 71 GLY A CA 1
ATOM 518 C C . GLY A 1 71 ? 29.797 5.236 -21.323 1.00 46.84 71 GLY A C 1
ATOM 519 O O . GLY A 1 71 ? 29.838 6.283 -21.973 1.00 46.84 71 GLY A O 1
ATOM 520 N N . GLY A 1 72 ? 29.020 4.209 -21.648 1.00 63.41 72 GLY A N 1
ATOM 521 C CA . GLY A 1 72 ? 27.971 4.298 -22.654 1.00 63.41 72 GLY A CA 1
ATOM 522 C C . GLY A 1 72 ? 26.694 4.841 -22.025 1.00 63.41 72 GLY A C 1
ATOM 523 O O . GLY A 1 72 ? 26.364 4.495 -20.890 1.00 63.41 72 GLY A O 1
ATOM 524 N N . THR A 1 73 ? 25.975 5.677 -22.766 1.00 75.31 73 THR A N 1
ATOM 525 C CA . THR A 1 73 ? 24.577 5.992 -22.471 1.00 75.31 73 THR A CA 1
ATOM 526 C C . THR A 1 73 ? 23.715 4.900 -23.096 1.00 75.31 73 THR A C 1
ATOM 528 O O . THR A 1 73 ? 23.817 4.659 -24.297 1.00 75.31 73 THR A O 1
ATOM 531 N N . THR A 1 74 ? 22.889 4.231 -22.295 1.00 85.94 74 THR A N 1
ATOM 532 C CA . THR A 1 74 ? 21.915 3.235 -22.761 1.00 85.94 74 THR A CA 1
ATOM 533 C C . THR A 1 74 ? 20.511 3.756 -22.505 1.00 85.94 74 THR A C 1
ATOM 535 O O . THR A 1 74 ? 20.215 4.193 -21.394 1.00 85.94 74 THR A O 1
ATOM 538 N N . LEU A 1 75 ? 19.638 3.700 -23.508 1.00 91.75 75 LEU A N 1
ATOM 539 C CA . LEU A 1 75 ? 18.230 4.046 -23.336 1.00 91.75 75 LEU A CA 1
ATOM 540 C C . LEU A 1 75 ? 17.478 2.901 -22.654 1.00 91.75 75 LEU A C 1
ATOM 542 O O . LEU A 1 75 ? 17.657 1.721 -22.974 1.00 91.75 75 LEU A O 1
ATOM 546 N N . VAL A 1 76 ? 16.642 3.268 -21.689 1.00 94.69 76 VAL A N 1
ATOM 547 C CA . VAL A 1 76 ? 15.769 2.359 -20.960 1.00 94.69 76 VAL A CA 1
ATOM 548 C C . VAL A 1 76 ? 14.352 2.901 -20.996 1.00 94.69 76 VAL A C 1
ATOM 550 O O . VAL A 1 76 ? 14.088 4.018 -20.565 1.00 94.69 76 VAL A O 1
ATOM 553 N N . GLY A 1 77 ? 13.433 2.074 -21.477 1.00 96.06 77 GLY A N 1
ATOM 554 C CA . GLY A 1 77 ? 12.006 2.354 -21.465 1.00 96.06 77 GLY A CA 1
ATOM 555 C C . GLY A 1 77 ? 11.311 1.626 -20.322 1.00 96.06 77 GLY A C 1
ATOM 556 O O . GLY A 1 77 ? 11.770 0.588 -19.842 1.00 96.06 77 GLY A O 1
ATOM 557 N N . GLN A 1 78 ? 10.155 2.123 -19.907 1.00 97.50 78 GLN A N 1
ATOM 558 C CA . GLN A 1 78 ? 9.283 1.426 -18.974 1.00 97.50 78 GLN A CA 1
ATOM 559 C C . GLN A 1 78 ? 7.871 1.365 -19.535 1.00 97.50 78 GLN A C 1
ATOM 561 O O . GLN A 1 78 ? 7.248 2.387 -19.783 1.00 97.50 78 GLN A O 1
ATOM 566 N N . LEU A 1 79 ? 7.325 0.162 -19.670 1.00 97.75 79 LEU A N 1
ATOM 567 C CA . LEU A 1 79 ? 5.897 -0.033 -19.883 1.00 97.75 79 LEU A CA 1
ATOM 568 C C . LEU A 1 79 ? 5.203 -0.196 -18.539 1.00 97.75 79 LEU A C 1
ATOM 570 O O . LEU A 1 79 ? 5.707 -0.873 -17.642 1.00 97.75 79 LEU A O 1
ATOM 574 N N . SER A 1 80 ? 4.012 0.371 -18.414 1.00 97.62 80 SER A N 1
ATOM 575 C CA . SER A 1 80 ? 3.120 0.151 -17.284 1.00 97.62 80 SER A CA 1
ATOM 576 C C . SER A 1 80 ? 1.797 -0.442 -17.750 1.00 97.62 80 SER A C 1
ATOM 578 O O . SER A 1 80 ? 1.292 -0.127 -18.825 1.00 97.62 80 SER A O 1
ATOM 580 N N . ARG A 1 81 ? 1.232 -1.331 -16.938 1.00 96.06 81 ARG A N 1
ATOM 581 C CA . ARG A 1 81 ? -0.095 -1.907 -17.153 1.00 96.06 81 ARG A CA 1
ATOM 582 C C . ARG A 1 81 ? -0.843 -1.961 -15.836 1.00 96.06 81 ARG A C 1
ATOM 584 O O . ARG A 1 81 ? -0.349 -2.579 -14.892 1.00 96.06 81 ARG A O 1
ATOM 591 N N . THR A 1 82 ? -2.052 -1.412 -15.806 1.00 95.38 82 THR A N 1
ATOM 592 C CA . THR A 1 82 ? -2.958 -1.478 -14.653 1.00 95.38 82 THR A CA 1
ATOM 593 C C . THR A 1 82 ? -4.070 -2.494 -14.904 1.00 95.38 82 THR A C 1
ATOM 595 O O . THR A 1 82 ? -4.704 -2.490 -15.954 1.00 95.38 82 THR A O 1
ATOM 598 N N . ASN A 1 83 ? -4.285 -3.400 -13.949 1.00 93.50 83 ASN A N 1
ATOM 599 C CA . ASN A 1 83 ? -5.463 -4.261 -13.887 1.00 93.50 83 ASN A CA 1
ATOM 600 C C . ASN A 1 83 ? -6.395 -3.748 -12.784 1.00 93.50 83 ASN A C 1
ATOM 602 O O . ASN A 1 83 ? -6.103 -3.981 -11.614 1.00 93.50 83 ASN A O 1
ATOM 606 N N . ASP A 1 84 ? -7.492 -3.084 -13.154 1.00 91.00 84 ASP A N 1
ATOM 607 C CA . ASP A 1 84 ? -8.459 -2.479 -12.220 1.00 91.00 84 ASP A CA 1
ATOM 608 C C . ASP A 1 84 ? -9.278 -3.496 -11.411 1.00 91.00 84 ASP A C 1
ATOM 610 O O . ASP A 1 84 ? -9.899 -3.148 -10.410 1.00 91.00 84 ASP A O 1
ATOM 614 N N . SER A 1 85 ? -9.285 -4.761 -11.832 1.00 93.62 85 SER A N 1
ATOM 615 C CA . SER A 1 85 ? -10.042 -5.847 -11.199 1.00 93.62 85 SER A CA 1
ATOM 616 C C . SER A 1 85 ? -9.120 -6.953 -10.689 1.00 93.62 85 SER A C 1
ATOM 618 O O . SER A 1 85 ? -9.461 -8.135 -10.741 1.00 93.62 85 SER A O 1
ATOM 620 N N . PHE A 1 86 ? -7.920 -6.593 -10.227 1.00 95.31 86 PHE A N 1
ATOM 621 C CA . PHE A 1 86 ? -7.038 -7.560 -9.590 1.00 95.31 86 PHE A CA 1
ATOM 622 C C . PHE A 1 86 ? -7.641 -7.993 -8.248 1.00 95.31 86 PHE A C 1
ATOM 624 O O . PHE A 1 86 ? -8.004 -7.150 -7.429 1.00 95.31 86 PHE A O 1
ATOM 631 N N . VAL A 1 87 ? -7.749 -9.306 -8.032 1.00 96.06 87 VAL A N 1
ATOM 632 C CA . VAL A 1 87 ? -8.230 -9.873 -6.768 1.00 96.06 87 VAL A CA 1
ATOM 633 C C . VAL A 1 87 ? -7.060 -9.951 -5.798 1.00 96.06 87 VAL A C 1
ATOM 635 O O . VAL A 1 87 ? -6.087 -10.671 -6.031 1.00 96.06 87 VAL A O 1
ATOM 638 N N . TYR A 1 88 ? -7.153 -9.179 -4.725 1.00 95.81 88 TYR A N 1
ATOM 639 C CA . TYR A 1 88 ? -6.264 -9.256 -3.578 1.00 95.81 88 TYR A CA 1
ATOM 640 C C . TYR A 1 88 ? -6.878 -10.151 -2.507 1.00 95.81 88 TYR A C 1
ATOM 642 O O . TYR A 1 88 ? -8.100 -10.259 -2.405 1.00 95.81 88 TYR A O 1
ATOM 650 N N . SER A 1 89 ? -6.018 -10.743 -1.683 1.00 96.31 89 SER A N 1
ATOM 651 C CA . SER A 1 89 ? -6.429 -11.560 -0.551 1.00 96.31 89 SER A CA 1
ATOM 652 C C . SER A 1 89 ? -5.647 -11.207 0.712 1.00 96.31 89 SER A C 1
ATOM 654 O O . SER A 1 89 ? -4.485 -10.796 0.644 1.00 96.31 89 SER A O 1
ATOM 656 N N . ALA A 1 90 ? -6.266 -11.410 1.871 1.00 96.75 90 ALA A N 1
ATOM 657 C CA . ALA A 1 90 ? -5.636 -11.316 3.183 1.00 96.75 90 ALA A CA 1
ATOM 658 C C . ALA A 1 90 ? -6.182 -12.398 4.114 1.00 96.75 90 ALA A C 1
ATOM 660 O O . ALA A 1 90 ? -7.273 -12.917 3.901 1.00 96.75 90 ALA A O 1
ATOM 661 N N . GLU A 1 91 ? -5.425 -12.719 5.158 1.00 96.38 91 GLU A N 1
ATOM 662 C CA . GLU A 1 91 ? -5.817 -13.722 6.143 1.00 96.38 91 GLU A CA 1
ATOM 663 C C . GLU A 1 91 ? -5.931 -13.085 7.528 1.00 96.38 91 GLU A C 1
ATOM 665 O O . GLU A 1 91 ? -5.032 -12.363 7.967 1.00 96.38 91 GLU A O 1
ATOM 670 N N . LEU A 1 92 ? -7.025 -13.377 8.230 1.00 97.12 92 LEU A N 1
ATOM 671 C CA . LEU A 1 92 ? -7.157 -13.129 9.662 1.00 97.12 92 LEU A CA 1
ATOM 672 C C . LEU A 1 92 ? -7.005 -14.458 10.396 1.00 97.12 92 LEU A C 1
ATOM 674 O O . LEU A 1 92 ? -7.822 -15.359 10.225 1.00 97.12 92 LEU A O 1
ATOM 678 N N . ALA A 1 93 ? -5.967 -14.596 11.215 1.00 97.38 93 ALA A N 1
ATOM 679 C CA . ALA A 1 93 ? -5.780 -15.805 12.011 1.00 97.38 93 ALA A CA 1
ATOM 680 C C . ALA A 1 93 ? -6.795 -15.868 13.166 1.00 97.38 93 ALA A C 1
ATOM 682 O O . ALA A 1 93 ? -7.150 -14.843 13.756 1.00 97.38 93 ALA A O 1
ATOM 683 N N . ASN A 1 94 ? -7.227 -17.074 13.527 1.00 97.44 94 ASN A N 1
ATOM 684 C CA . ASN A 1 94 ? -8.033 -17.301 14.722 1.00 97.44 94 ASN A CA 1
ATOM 685 C C . ASN A 1 94 ? -7.235 -16.896 15.980 1.00 97.44 94 ASN A C 1
ATOM 687 O O . ASN A 1 94 ? -6.051 -17.211 16.103 1.00 97.44 94 ASN A O 1
ATOM 691 N N . GLY A 1 95 ? -7.870 -16.164 16.892 1.00 96.50 95 GLY A N 1
ATOM 692 C CA . GLY A 1 95 ? -7.262 -15.549 18.075 1.00 96.50 95 GLY A CA 1
ATOM 693 C C . GLY A 1 95 ? -6.424 -14.295 17.794 1.00 96.50 95 GLY A C 1
ATOM 694 O O . GLY A 1 95 ? -5.752 -13.790 18.695 1.00 96.50 95 GLY A O 1
ATOM 695 N N . SER A 1 96 ? -6.398 -13.787 16.555 1.00 96.81 96 SER A N 1
ATOM 696 C CA . SER A 1 96 ? -5.654 -12.563 16.233 1.00 96.81 96 SER A CA 1
ATOM 697 C C . SER A 1 96 ? -6.424 -11.300 16.610 1.00 96.81 96 SER A C 1
ATOM 699 O O . SER A 1 96 ? -7.656 -11.270 16.615 1.00 96.81 96 SER A O 1
ATOM 701 N N . ALA A 1 97 ? -5.678 -10.236 16.914 1.00 95.44 97 ALA A N 1
ATOM 702 C CA . ALA A 1 97 ? -6.251 -8.925 17.165 1.00 95.44 97 ALA A CA 1
ATOM 703 C C . ALA A 1 97 ? -6.591 -8.209 15.849 1.00 95.44 97 ALA A C 1
ATOM 705 O O . ALA A 1 97 ? -5.768 -8.130 14.936 1.00 95.44 97 ALA A O 1
ATOM 706 N N . LEU A 1 98 ? -7.773 -7.607 15.802 1.00 95.88 98 LEU A N 1
ATOM 707 C CA . LEU A 1 98 ? -8.278 -6.785 14.716 1.00 95.88 98 LEU A CA 1
ATOM 708 C C . LEU A 1 98 ? -8.488 -5.353 15.217 1.00 95.88 98 LEU A C 1
ATOM 710 O O . LEU A 1 98 ? -9.340 -5.089 16.066 1.00 95.88 98 LEU A O 1
ATOM 714 N N . SER A 1 99 ? -7.684 -4.423 14.702 1.00 94.38 99 SER A N 1
ATOM 715 C CA . SER A 1 99 ? -7.756 -3.011 15.085 1.00 94.38 99 SER A CA 1
ATOM 716 C C . SER A 1 99 ? -8.946 -2.306 14.420 1.00 94.38 99 SER A C 1
ATOM 718 O O . SER A 1 99 ? -9.165 -2.507 13.220 1.00 94.38 99 SER A O 1
ATOM 720 N N . PRO A 1 100 ? -9.642 -1.387 15.117 1.00 93.75 100 PRO A N 1
ATOM 721 C CA . PRO A 1 100 ? -10.663 -0.532 14.507 1.00 93.75 100 PRO A CA 1
ATOM 722 C C . PRO A 1 100 ? -10.110 0.418 13.425 1.00 93.75 100 PRO A C 1
ATOM 724 O O . PRO A 1 100 ? -10.872 0.956 12.630 1.00 93.75 100 PRO A O 1
ATOM 727 N N . THR A 1 101 ? -8.788 0.620 13.348 1.00 94.88 101 THR A N 1
ATOM 728 C CA . THR A 1 101 ? -8.145 1.353 12.234 1.00 94.88 101 THR A CA 1
ATOM 729 C C . THR A 1 101 ? -8.025 0.522 10.955 1.00 94.88 101 THR A C 1
ATOM 731 O O . THR A 1 101 ? -7.813 1.074 9.873 1.00 94.88 101 THR A O 1
ATOM 734 N N . ASN A 1 102 ? -8.116 -0.804 11.078 1.00 95.06 102 ASN A N 1
ATOM 735 C CA . ASN A 1 102 ? -7.925 -1.755 9.986 1.00 95.06 102 ASN A CA 1
ATOM 736 C C . ASN A 1 102 ? -9.237 -2.359 9.500 1.00 95.06 102 ASN A C 1
ATOM 738 O O . ASN A 1 102 ? -9.306 -2.755 8.340 1.00 95.06 102 ASN A O 1
ATOM 742 N N . ALA A 1 103 ? -10.257 -2.428 10.353 1.00 95.62 103 ALA A N 1
ATOM 743 C CA . ALA A 1 103 ? -11.555 -2.961 9.982 1.00 95.62 103 ALA A CA 1
ATOM 744 C C . ALA A 1 103 ? -12.710 -2.150 10.563 1.00 95.62 103 ALA A C 1
ATOM 746 O O . ALA A 1 103 ? -12.701 -1.784 11.742 1.00 95.62 103 ALA A O 1
ATOM 747 N N . SER A 1 104 ? -13.733 -1.943 9.739 1.00 95.81 104 SER A N 1
ATOM 748 C CA . SER A 1 104 ? -14.994 -1.343 10.158 1.00 95.81 104 SER A CA 1
ATOM 749 C C . SER A 1 104 ? -16.194 -2.011 9.497 1.00 95.81 104 SER A C 1
ATOM 751 O O . SER A 1 104 ? -16.107 -2.594 8.414 1.00 95.81 104 SER A O 1
ATOM 753 N N . TRP A 1 105 ? -17.331 -1.956 10.186 1.00 96.62 105 TRP A N 1
ATOM 754 C CA . TRP A 1 105 ? -18.589 -2.552 9.745 1.00 96.62 105 TRP A CA 1
ATOM 755 C C . TRP A 1 105 ? -19.787 -1.780 10.297 1.00 96.62 105 TRP A C 1
ATOM 757 O O . TRP A 1 105 ? -19.675 -0.963 11.215 1.00 96.62 105 TRP A O 1
ATOM 767 N N . ALA A 1 106 ? -20.966 -2.044 9.735 1.00 94.88 106 ALA A N 1
ATOM 768 C CA . ALA A 1 106 ? -22.200 -1.417 10.185 1.00 94.88 106 ALA A CA 1
ATOM 769 C C . ALA A 1 106 ? -22.541 -1.828 11.628 1.00 94.88 106 ALA A C 1
ATOM 771 O O . ALA A 1 106 ? -22.638 -3.014 11.941 1.00 94.88 106 ALA A O 1
ATOM 772 N N . GLY A 1 107 ? -22.769 -0.836 12.491 1.00 93.12 107 GLY A N 1
ATOM 773 C CA . GLY A 1 107 ? -23.123 -1.054 13.896 1.00 93.12 107 GLY A CA 1
ATOM 774 C C . GLY A 1 107 ? -21.939 -1.312 14.830 1.00 93.12 107 GLY A C 1
ATOM 775 O O . GLY A 1 107 ? -22.179 -1.630 15.987 1.00 93.12 107 GLY A O 1
ATOM 776 N N . GLN A 1 108 ? -20.697 -1.157 14.358 1.00 95.75 108 GLN A N 1
ATOM 777 C CA . GLN A 1 108 ? -19.499 -1.237 15.195 1.00 95.75 108 GLN A CA 1
ATOM 778 C C . GLN A 1 108 ? -19.560 -0.197 16.328 1.00 95.75 108 GLN A C 1
ATOM 780 O O . GLN A 1 108 ? -19.604 1.006 16.066 1.00 95.75 108 GLN A O 1
ATOM 785 N N . ALA A 1 109 ? -19.576 -0.656 17.579 1.00 93.19 109 ALA A N 1
ATOM 786 C CA . ALA A 1 109 ? -19.787 0.175 18.762 1.00 93.19 109 ALA A CA 1
ATOM 787 C C . ALA A 1 109 ? -18.502 0.413 19.568 1.00 93.19 109 ALA A C 1
ATOM 789 O O . ALA A 1 109 ? -18.363 1.472 20.182 1.00 93.19 109 ALA A O 1
ATOM 790 N N . ALA A 1 110 ? -17.536 -0.516 19.548 1.00 92.69 110 ALA A N 1
ATOM 791 C CA . ALA A 1 110 ? -16.261 -0.341 20.263 1.00 92.69 110 ALA A CA 1
ATOM 792 C C . ALA A 1 110 ? -15.196 0.463 19.486 1.00 92.69 110 ALA A C 1
ATOM 794 O O . ALA A 1 110 ? -14.028 0.502 19.877 1.00 92.69 110 ALA A O 1
ATOM 795 N N . ALA A 1 111 ? -15.601 1.126 18.399 1.00 93.81 111 ALA A N 1
ATOM 796 C CA . ALA A 1 111 ? -14.783 2.043 17.616 1.00 93.81 111 ALA A CA 1
ATOM 797 C C . ALA A 1 111 ? -15.458 3.416 17.539 1.00 93.81 111 ALA A C 1
ATOM 799 O O . ALA A 1 111 ? -16.677 3.531 17.442 1.00 93.81 111 ALA A O 1
ATOM 800 N N . SER A 1 112 ? -14.665 4.477 17.578 1.00 94.50 112 SER A N 1
ATOM 801 C CA . SER A 1 112 ? -15.118 5.855 17.430 1.00 94.50 112 SER A CA 1
ATOM 802 C C . SER A 1 112 ? -14.226 6.588 16.442 1.00 94.50 112 SER A C 1
ATOM 804 O O . SER A 1 112 ? -13.030 6.313 16.334 1.00 94.50 112 SER A O 1
ATOM 806 N N . SER A 1 113 ? -14.814 7.544 15.734 1.00 95.00 113 SER A N 1
ATOM 807 C CA . SER A 1 113 ? -14.094 8.426 14.829 1.00 95.00 113 SER A CA 1
ATOM 808 C C . SER A 1 113 ? -14.509 9.876 15.040 1.00 95.00 113 SER A C 1
ATOM 810 O O . SER A 1 113 ? -15.593 10.180 15.547 1.00 95.00 113 SER A O 1
ATOM 812 N N . ALA A 1 114 ? -13.618 10.788 14.675 1.00 95.88 114 ALA A N 1
ATOM 813 C CA . ALA A 1 114 ? -13.902 12.210 14.628 1.00 95.88 114 ALA A CA 1
ATOM 814 C C . ALA A 1 114 ? -13.115 12.867 13.502 1.00 95.88 114 ALA A C 1
ATOM 816 O O . ALA A 1 114 ? -12.022 12.427 13.148 1.00 95.88 114 ALA A O 1
ATOM 817 N N . THR A 1 115 ? -13.666 13.962 12.995 1.00 96.31 115 THR A N 1
ATOM 818 C CA . THR A 1 115 ? -12.969 14.847 12.071 1.00 96.31 115 THR A CA 1
ATOM 819 C C . THR A 1 115 ? -12.458 16.056 12.841 1.00 96.31 115 THR A C 1
ATOM 821 O O . THR A 1 115 ? -13.236 16.744 13.504 1.00 96.31 115 THR A O 1
ATOM 824 N N . ILE A 1 116 ? -11.157 16.295 12.747 1.00 95.62 116 ILE A N 1
ATOM 825 C CA . ILE A 1 116 ? -10.479 17.499 13.221 1.00 95.62 116 ILE A CA 1
ATOM 826 C C . ILE A 1 116 ? -10.412 18.468 12.042 1.00 95.62 116 ILE A C 1
ATOM 828 O O . ILE A 1 116 ? -10.038 18.066 10.941 1.00 95.62 116 ILE A O 1
ATOM 832 N N . GLN A 1 117 ? -10.808 19.716 12.255 1.00 95.94 117 GLN A N 1
ATOM 833 C CA . GLN A 1 117 ? -10.787 20.764 11.235 1.00 95.94 117 GLN A CA 1
ATOM 834 C C . GLN A 1 117 ? -9.539 21.640 11.378 1.00 95.94 117 GLN A C 1
ATOM 836 O O . GLN A 1 117 ? -8.967 21.767 12.463 1.00 95.94 117 GLN A O 1
ATOM 841 N N . ASP A 1 118 ? -9.135 22.275 10.282 1.00 96.44 118 ASP A N 1
ATOM 842 C CA . ASP A 1 118 ? -8.156 23.358 10.321 1.00 96.44 118 ASP A CA 1
ATOM 843 C C . ASP A 1 118 ? -8.595 24.460 11.304 1.00 96.44 118 ASP A C 1
ATOM 845 O O . ASP A 1 118 ? -9.762 24.860 11.342 1.00 96.44 118 ASP A O 1
ATOM 849 N N . GLY A 1 119 ? -7.663 24.923 12.137 1.00 94.75 119 GLY A N 1
ATOM 850 C CA . GLY A 1 119 ? -7.921 25.892 13.201 1.00 94.75 119 GLY A CA 1
ATOM 851 C C . GLY A 1 119 ? -8.488 25.318 14.507 1.00 94.75 119 GLY A C 1
ATOM 852 O O . GLY A 1 119 ? -8.616 26.075 15.474 1.00 94.75 119 GLY A O 1
ATOM 853 N N . ASP A 1 120 ? -8.794 24.016 14.590 1.00 95.38 120 ASP A N 1
ATOM 854 C CA . ASP A 1 120 ? -9.185 23.380 15.856 1.00 95.38 120 ASP A CA 1
ATOM 855 C C . ASP A 1 120 ? -8.066 23.471 16.905 1.00 95.38 120 ASP A C 1
ATOM 857 O O . ASP A 1 120 ? -6.887 23.630 16.594 1.00 95.38 120 ASP A O 1
ATOM 861 N N . THR A 1 121 ? -8.421 23.333 18.185 1.00 93.50 121 THR A N 1
ATOM 862 C CA . THR A 1 121 ? -7.440 23.221 19.273 1.00 93.50 121 THR A CA 1
ATOM 863 C C . THR A 1 121 ? -7.442 21.811 19.853 1.00 93.50 121 THR A C 1
ATOM 865 O O . THR A 1 121 ? -8.496 21.288 20.225 1.00 93.50 121 THR A O 1
ATOM 868 N N . VAL A 1 122 ? -6.262 21.198 19.957 1.00 93.25 122 VAL A N 1
ATOM 869 C CA . VAL A 1 122 ? -6.077 19.841 20.495 1.00 93.25 122 VAL A CA 1
ATOM 870 C C . VAL A 1 122 ? -5.011 19.809 21.584 1.00 93.25 122 VAL A C 1
ATOM 872 O O . VAL A 1 122 ? -4.096 20.632 21.607 1.00 93.25 122 VAL A O 1
ATOM 875 N N . ALA A 1 123 ? -5.107 18.837 22.490 1.00 90.12 123 ALA A N 1
ATOM 876 C CA . ALA A 1 123 ? -4.069 18.608 23.484 1.00 90.12 123 ALA A CA 1
ATOM 877 C C . ALA A 1 123 ? -2.943 17.762 22.874 1.00 90.12 123 ALA A C 1
ATOM 879 O O . ALA A 1 123 ? -3.182 16.691 22.327 1.00 90.12 123 ALA A O 1
ATOM 880 N N . PHE A 1 124 ? -1.702 18.219 23.004 1.00 88.44 124 PHE A N 1
ATOM 881 C CA . PHE A 1 124 ? -0.531 17.488 22.536 1.00 88.44 124 PHE A CA 1
ATOM 882 C C . PHE A 1 124 ? 0.649 17.705 23.482 1.00 88.44 124 PHE A C 1
ATOM 884 O O . PHE A 1 124 ? 1.025 18.845 23.777 1.00 88.44 124 PHE A O 1
ATOM 891 N N . ASN A 1 125 ? 1.224 16.609 23.989 1.00 85.69 125 ASN A N 1
ATOM 892 C CA . ASN A 1 125 ? 2.295 16.623 24.994 1.00 85.69 125 ASN A CA 1
ATOM 893 C C . ASN A 1 125 ? 1.987 17.540 26.197 1.00 85.69 125 ASN A C 1
ATOM 895 O O . ASN A 1 125 ? 2.842 18.283 26.677 1.00 85.69 125 ASN A O 1
ATOM 899 N N . GLY A 1 126 ? 0.734 17.516 26.666 1.00 82.75 126 GLY A N 1
ATOM 900 C CA . GLY A 1 126 ? 0.286 18.281 27.833 1.00 82.75 126 GLY A CA 1
ATOM 901 C C . GLY A 1 126 ? 0.055 19.781 27.601 1.00 82.75 126 GLY A C 1
ATOM 902 O O . GLY A 1 126 ? -0.208 20.494 28.564 1.00 82.75 126 GLY A O 1
ATOM 903 N N . SER A 1 127 ? 0.137 20.272 26.361 1.00 89.44 127 SER A N 1
ATOM 904 C CA . SER A 1 127 ? -0.178 21.665 25.989 1.00 89.44 127 SER A CA 1
ATOM 905 C C . SER A 1 127 ? -1.281 21.718 24.933 1.00 89.44 127 SER A C 1
ATOM 907 O O . SER A 1 127 ? -1.435 20.775 24.161 1.00 89.44 127 SER A O 1
ATOM 909 N N . GLN A 1 128 ? -2.041 22.813 24.884 1.00 92.75 128 GLN A N 1
ATOM 910 C CA . GLN A 1 128 ? -2.991 23.057 23.794 1.00 92.75 128 GLN A CA 1
ATOM 911 C C . GLN A 1 128 ? -2.232 23.517 22.547 1.00 92.75 128 GLN A C 1
ATOM 913 O O . GLN A 1 128 ? -1.279 24.286 22.663 1.00 92.75 128 GLN A O 1
ATOM 918 N N . ARG A 1 129 ? -2.630 23.019 21.377 1.00 94.88 129 ARG A N 1
ATOM 919 C CA . ARG A 1 129 ? -2.041 23.347 20.076 1.00 94.88 129 ARG A CA 1
ATOM 920 C C . ARG A 1 129 ? -3.130 23.700 19.086 1.00 94.88 129 ARG A C 1
ATOM 922 O O . ARG A 1 129 ? -4.167 23.038 19.076 1.00 94.88 129 ARG A O 1
ATOM 929 N N . THR A 1 130 ? -2.858 24.678 18.233 1.00 96.44 130 THR A N 1
ATOM 930 C CA . THR A 1 130 ? -3.722 24.991 17.093 1.00 96.44 130 THR A CA 1
ATOM 931 C C . THR A 1 130 ? -3.391 24.048 15.945 1.00 96.44 130 THR A C 1
ATOM 933 O O . THR A 1 130 ? -2.225 23.861 15.601 1.00 96.44 130 THR A O 1
ATOM 936 N N . VAL A 1 131 ? -4.413 23.441 15.364 1.00 96.88 131 VAL A N 1
ATOM 937 C CA . VAL A 1 131 ? -4.310 22.559 14.207 1.00 96.88 131 VAL A CA 1
ATOM 938 C C . VAL A 1 131 ? -4.146 23.407 12.950 1.00 96.88 131 VAL A C 1
ATOM 940 O O . VAL A 1 131 ? -4.897 24.355 12.743 1.00 96.88 131 VAL A O 1
ATOM 943 N N . SER A 1 132 ? -3.165 23.053 12.125 1.00 96.44 132 SER A N 1
ATOM 944 C CA . SER A 1 132 ? -2.946 23.617 10.795 1.00 96.44 132 SER A CA 1
ATOM 945 C C . SER A 1 132 ? -2.967 22.480 9.781 1.00 96.44 132 SER A C 1
ATOM 947 O O . SER A 1 132 ? -2.111 21.593 9.843 1.00 96.44 132 SER A O 1
ATOM 949 N N . ILE A 1 133 ? -3.948 22.470 8.880 1.00 95.56 133 ILE A N 1
ATOM 950 C CA . ILE A 1 133 ? -4.098 21.432 7.853 1.00 95.56 133 ILE A CA 1
ATOM 951 C C . ILE A 1 133 ? -4.139 22.078 6.472 1.00 95.56 133 ILE A C 1
ATOM 953 O O . ILE A 1 133 ? -5.067 22.810 6.133 1.00 95.56 133 ILE A O 1
ATOM 957 N 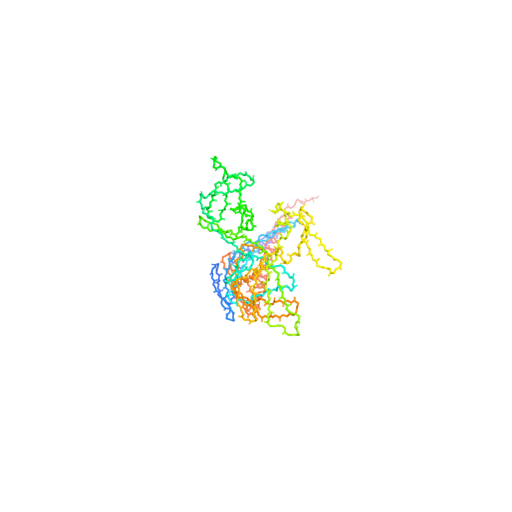N . SER A 1 134 ? -3.145 21.763 5.643 1.00 88.88 134 SER A N 1
ATOM 958 C CA . SER A 1 134 ? -3.080 22.206 4.247 1.00 88.88 134 SER A CA 1
ATOM 959 C C . SER A 1 134 ? -2.490 21.112 3.364 1.00 88.88 134 SER A C 1
ATOM 961 O O . SER A 1 134 ? -1.479 20.517 3.716 1.00 88.88 134 SER A O 1
ATOM 963 N N . ASP A 1 135 ? -3.148 20.828 2.237 1.00 77.38 135 ASP A N 1
ATOM 964 C CA . ASP A 1 135 ? -2.685 19.924 1.173 1.00 77.38 135 ASP A CA 1
ATOM 965 C C . ASP A 1 135 ? -1.991 18.634 1.662 1.00 77.38 135 ASP A C 1
ATOM 967 O O . ASP 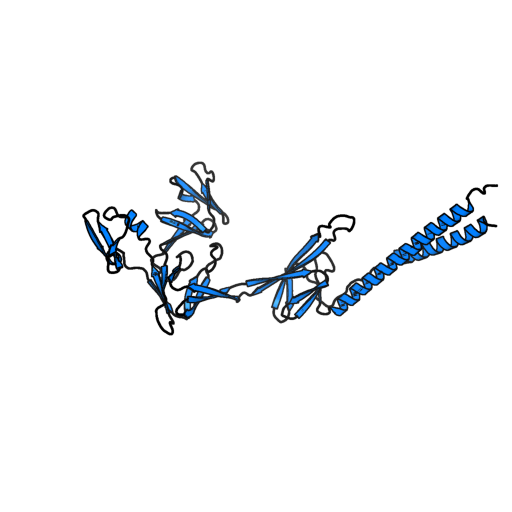A 1 135 ? -0.850 18.343 1.310 1.00 77.38 135 ASP A O 1
ATOM 971 N N . GLY A 1 136 ? -2.680 17.849 2.501 1.00 78.81 136 GLY A N 1
ATOM 972 C CA . GLY A 1 136 ? -2.168 16.566 3.008 1.00 78.81 136 GLY A CA 1
ATOM 973 C C . GLY A 1 136 ? -1.156 16.680 4.155 1.00 78.81 136 GLY A C 1
ATOM 974 O O . GLY A 1 136 ? -0.725 15.660 4.689 1.00 78.81 136 GLY A O 1
ATOM 975 N N . SER A 1 137 ? -0.805 17.897 4.570 1.00 89.75 137 SER A N 1
ATOM 976 C CA . SER A 1 137 ? -0.026 18.169 5.776 1.00 89.75 137 SER A CA 1
ATOM 977 C C . SER A 1 137 ? -0.946 18.397 6.970 1.00 89.75 137 SER A C 1
ATOM 979 O O . SER A 1 137 ? -1.922 19.141 6.874 1.00 89.75 137 SER A O 1
ATOM 981 N N . PHE A 1 138 ? -0.604 17.799 8.109 1.00 95.62 138 PHE A N 1
ATOM 982 C CA . PHE A 1 138 ? -1.218 18.072 9.402 1.00 95.62 138 PHE A CA 1
ATOM 983 C C . PHE A 1 138 ? -0.112 18.514 10.365 1.00 95.62 138 PHE A C 1
ATOM 985 O O . PHE A 1 138 ? 0.775 17.742 10.714 1.00 95.62 138 PHE A O 1
ATOM 992 N N . ALA A 1 139 ? -0.160 19.773 10.792 1.00 96.31 139 ALA A N 1
ATOM 993 C CA . ALA A 1 139 ? 0.769 20.366 11.740 1.00 96.31 139 ALA A CA 1
ATOM 994 C C . ALA A 1 139 ? 0.062 20.860 13.010 1.00 96.31 139 ALA A C 1
ATOM 996 O O . ALA A 1 139 ? -1.120 21.211 13.012 1.00 96.31 139 ALA A O 1
ATOM 997 N N . LEU A 1 140 ? 0.823 20.913 14.100 1.00 96.06 140 LEU A N 1
ATOM 998 C CA . LEU A 1 140 ? 0.412 21.463 15.385 1.00 96.06 140 LEU A CA 1
ATOM 999 C C . LEU A 1 140 ? 1.243 22.702 15.706 1.00 96.06 140 LEU A C 1
ATOM 1001 O O . LEU A 1 140 ? 2.469 22.627 15.841 1.00 96.06 140 LEU A O 1
ATOM 1005 N N . LEU A 1 141 ? 0.565 23.832 15.869 1.00 96.62 141 LEU A N 1
ATOM 1006 C CA . LEU A 1 141 ? 1.171 25.131 16.130 1.00 96.62 141 LEU A CA 1
ATOM 1007 C C . LEU A 1 141 ? 1.100 25.493 17.619 1.00 96.62 141 LEU A C 1
ATOM 1009 O O . LEU A 1 141 ? 0.152 25.125 18.320 1.00 96.62 141 LEU A O 1
ATOM 1013 N N . ASP A 1 142 ? 2.108 26.214 18.106 1.00 95.44 142 ASP A N 1
ATOM 1014 C CA . ASP A 1 142 ? 2.039 26.910 19.394 1.00 95.44 142 ASP A CA 1
ATOM 1015 C C . ASP A 1 142 ? 1.246 28.231 19.301 1.00 95.44 142 ASP A C 1
ATOM 1017 O O . ASP A 1 142 ? 0.814 28.650 18.225 1.00 95.44 142 ASP A O 1
ATOM 1021 N N . ASP A 1 143 ? 1.072 28.916 20.436 1.00 92.94 143 ASP A N 1
ATOM 1022 C CA . ASP A 1 143 ? 0.353 30.199 20.516 1.00 92.94 143 ASP A CA 1
ATOM 1023 C C . ASP A 1 143 ? 1.010 31.327 19.695 1.00 92.94 143 ASP A C 1
ATOM 1025 O O . ASP A 1 143 ? 0.370 32.336 19.396 1.00 92.94 143 ASP A O 1
ATOM 1029 N N . ALA A 1 144 ? 2.292 31.185 19.343 1.00 93.56 144 ALA A N 1
ATOM 1030 C CA . ALA A 1 144 ? 3.021 32.126 18.498 1.00 93.56 144 ALA A CA 1
ATOM 1031 C C . ALA A 1 144 ? 2.931 31.768 17.001 1.00 93.56 144 ALA A C 1
ATOM 1033 O O . ALA A 1 144 ? 3.467 32.502 16.170 1.00 93.56 144 ALA A O 1
ATOM 1034 N N . GLY A 1 145 ? 2.236 30.679 16.655 1.00 92.62 145 GLY A N 1
ATOM 1035 C CA . GLY A 1 145 ? 2.074 30.192 15.288 1.00 92.62 145 GLY A CA 1
ATOM 1036 C C . GLY A 1 145 ? 3.267 29.390 14.768 1.00 92.62 145 GLY A C 1
ATOM 1037 O O . GLY A 1 145 ? 3.336 29.135 13.568 1.00 92.62 145 GLY A O 1
ATOM 1038 N N . ASN A 1 146 ? 4.209 28.994 15.629 1.00 94.06 146 ASN A N 1
ATOM 1039 C CA . ASN A 1 146 ? 5.328 28.152 15.217 1.00 94.06 146 ASN A CA 1
ATOM 1040 C C . ASN A 1 146 ? 4.901 26.689 15.188 1.00 94.06 146 ASN A C 1
ATOM 1042 O O . ASN A 1 146 ? 4.260 26.200 16.121 1.00 94.06 146 ASN A O 1
ATOM 1046 N N . GLU A 1 147 ? 5.321 25.973 14.151 1.00 95.62 147 GLU A N 1
ATOM 1047 C CA . GLU A 1 147 ? 5.142 24.530 14.079 1.00 95.62 147 GLU A CA 1
ATOM 1048 C C . GLU A 1 147 ? 5.943 23.826 15.176 1.00 95.62 147 GLU A C 1
ATOM 1050 O O . GLU A 1 147 ? 7.123 24.099 15.403 1.00 95.62 147 GLU A O 1
ATOM 1055 N N . THR A 1 148 ? 5.279 22.905 15.865 1.00 94.50 148 THR A N 1
ATOM 1056 C CA . THR A 1 148 ? 5.853 22.160 16.991 1.00 94.50 148 THR A CA 1
ATOM 1057 C C . THR A 1 148 ? 5.785 20.652 16.821 1.00 94.50 148 THR A C 1
ATOM 1059 O O . THR A 1 148 ? 6.534 19.935 17.484 1.00 94.50 148 THR A O 1
ATOM 1062 N N . ALA A 1 149 ? 4.916 20.180 15.932 1.00 94.56 149 ALA A N 1
ATOM 1063 C CA . ALA A 1 149 ? 4.877 18.813 15.449 1.00 94.56 149 ALA A CA 1
ATOM 1064 C C . ALA A 1 149 ? 4.197 18.781 14.078 1.00 94.56 149 ALA A C 1
ATOM 1066 O O . ALA A 1 149 ? 3.291 19.575 13.819 1.00 94.56 149 ALA A O 1
ATOM 1067 N N . SER A 1 150 ? 4.599 17.816 13.261 1.00 95.25 150 SER A N 1
ATOM 1068 C CA . SER A 1 150 ? 3.884 17.384 12.066 1.00 95.25 150 SER A CA 1
ATOM 1069 C C . SER A 1 150 ? 3.402 15.957 12.309 1.00 95.25 150 SER A C 1
ATOM 1071 O O . SER A 1 150 ? 4.121 15.162 12.918 1.00 95.25 150 SER A O 1
ATOM 1073 N N . LEU A 1 151 ? 2.170 15.672 11.904 1.00 95.00 151 LEU A N 1
ATOM 1074 C CA . LEU A 1 151 ? 1.504 14.389 12.048 1.00 95.00 151 LEU A CA 1
ATOM 1075 C C . LEU A 1 151 ? 1.210 13.835 10.656 1.00 95.00 151 LEU A C 1
ATOM 1077 O O . LEU A 1 151 ? 0.584 14.490 9.825 1.00 95.00 151 LEU A O 1
ATOM 1081 N N . GLY A 1 152 ? 1.651 12.611 10.416 1.00 94.31 152 GLY A N 1
ATOM 1082 C CA . GLY A 1 152 ? 1.268 11.813 9.266 1.00 94.31 152 GLY A CA 1
ATOM 1083 C C . GLY A 1 152 ? 0.098 10.888 9.579 1.00 94.31 152 GLY A C 1
ATOM 1084 O O . GLY A 1 152 ? -0.301 10.672 10.727 1.00 94.31 152 GLY A O 1
ATOM 1085 N N . VAL A 1 153 ? -0.440 10.279 8.529 1.00 94.31 153 VAL A N 1
ATOM 1086 C CA . VAL A 1 153 ? -1.357 9.152 8.686 1.00 94.31 153 VAL A CA 1
ATOM 1087 C C . VAL A 1 153 ? -0.621 8.002 9.392 1.00 94.31 153 VAL A C 1
ATOM 1089 O O . VAL A 1 153 ? 0.490 7.648 9.011 1.00 94.31 153 VAL A O 1
ATOM 1092 N N . GLY A 1 154 ? -1.224 7.434 10.439 1.00 93.31 154 GLY A N 1
ATOM 1093 C CA . GLY A 1 154 ? -0.581 6.476 11.348 1.00 93.31 154 GLY A CA 1
ATOM 1094 C C . GLY A 1 154 ? -0.160 7.065 12.694 1.00 93.31 154 GLY A C 1
ATOM 1095 O O . GLY A 1 154 ? -0.086 6.323 13.681 1.00 93.31 154 GLY A O 1
ATOM 1096 N N . ASP A 1 155 ? 0.046 8.381 12.773 1.00 94.38 155 ASP A N 1
ATOM 1097 C CA . ASP A 1 155 ? 0.487 9.023 14.008 1.00 94.38 155 ASP A CA 1
ATOM 1098 C C . ASP A 1 155 ? -0.631 9.121 15.045 1.00 94.38 155 ASP A C 1
ATOM 1100 O O . ASP A 1 155 ? -1.825 9.040 14.738 1.00 94.38 155 ASP A O 1
ATOM 1104 N N . ARG A 1 156 ? -0.231 9.269 16.312 1.00 92.94 156 ARG A N 1
ATOM 1105 C CA . ARG A 1 156 ? -1.149 9.339 17.450 1.00 92.94 156 ARG A CA 1
ATOM 1106 C C . ARG A 1 156 ? -1.180 10.719 18.087 1.00 92.94 156 ARG A C 1
ATOM 1108 O O . ARG A 1 156 ? -0.144 11.357 18.248 1.00 92.94 156 ARG A O 1
ATOM 1115 N N . LEU A 1 157 ? -2.366 11.126 18.529 1.00 93.56 157 LEU A N 1
ATOM 1116 C CA . LEU A 1 157 ? -2.578 12.322 19.342 1.00 93.56 157 LEU A CA 1
ATOM 1117 C C . LEU A 1 157 ? -3.715 12.125 20.343 1.00 93.56 157 LEU A C 1
ATOM 1119 O O . LEU A 1 157 ? -4.631 11.331 20.111 1.00 93.56 157 LEU A O 1
ATOM 1123 N N . ASP A 1 158 ? -3.683 12.892 21.428 1.00 90.62 158 ASP A N 1
ATOM 1124 C CA . ASP A 1 158 ? -4.772 12.912 22.394 1.00 90.62 158 ASP A CA 1
ATOM 1125 C C . ASP A 1 158 ? -5.888 13.853 21.920 1.00 90.62 158 ASP A C 1
ATOM 1127 O O . ASP A 1 158 ? -5.712 15.063 21.775 1.00 90.62 158 ASP A O 1
ATOM 1131 N N . TYR A 1 159 ? -7.079 13.300 21.710 1.00 90.06 159 TYR A N 1
ATOM 1132 C CA . TYR A 1 159 ? -8.259 14.041 21.284 1.00 90.06 159 TYR A CA 1
ATOM 1133 C C . TYR A 1 159 ? -9.453 13.678 22.167 1.00 90.06 159 TYR A C 1
ATOM 1135 O O . TYR A 1 159 ? -9.798 12.509 22.343 1.00 90.06 159 TYR A O 1
ATOM 1143 N N . ARG A 1 160 ? -10.081 14.696 22.774 1.00 87.88 160 ARG A N 1
ATOM 1144 C CA . ARG A 1 160 ? -11.216 14.543 23.712 1.00 87.88 160 ARG A CA 1
ATOM 1145 C C . ARG A 1 160 ? -10.958 13.518 24.831 1.00 87.88 160 ARG A C 1
ATOM 1147 O O . ARG A 1 160 ? -11.857 12.778 25.217 1.00 87.88 160 ARG A O 1
ATOM 1154 N N . GLY A 1 161 ? -9.726 13.475 25.339 1.00 85.00 161 GLY A N 1
ATOM 1155 C CA . GLY A 1 161 ? -9.317 12.557 26.409 1.00 85.00 161 GLY A CA 1
ATOM 1156 C C . GLY A 1 161 ? -9.045 11.118 25.960 1.00 85.00 161 GLY A C 1
ATOM 1157 O O . GLY A 1 161 ? -8.837 10.263 26.814 1.00 85.00 161 GLY A O 1
ATOM 1158 N N . ASN A 1 162 ? -9.030 10.847 24.654 1.00 89.06 162 ASN A N 1
ATOM 1159 C CA . ASN A 1 162 ? -8.683 9.547 24.089 1.00 89.06 162 ASN A CA 1
ATOM 1160 C C . ASN A 1 162 ? -7.371 9.653 23.316 1.00 89.06 162 ASN A C 1
ATOM 1162 O O . ASN A 1 162 ? -7.164 10.632 22.604 1.00 89.06 162 ASN A O 1
ATOM 1166 N N . THR A 1 163 ? -6.525 8.630 23.390 1.00 90.62 163 THR A N 1
ATOM 1167 C CA . THR A 1 163 ? -5.413 8.484 22.447 1.00 90.62 163 THR A CA 1
ATOM 1168 C C . THR A 1 163 ? -5.974 7.978 21.122 1.00 90.62 163 THR A C 1
ATOM 1170 O O . THR A 1 163 ? -6.532 6.884 21.049 1.00 90.62 163 THR A O 1
ATOM 1173 N N . THR A 1 164 ? -5.843 8.792 20.083 1.00 94.88 164 THR A N 1
ATOM 1174 C CA . THR A 1 164 ? -6.418 8.561 18.755 1.00 94.88 164 THR A CA 1
ATOM 1175 C C . THR A 1 164 ? -5.329 8.383 17.710 1.00 94.88 164 THR A C 1
ATOM 1177 O O . THR A 1 164 ? -4.210 8.848 17.911 1.00 94.88 164 THR A O 1
ATOM 1180 N N . THR A 1 165 ? -5.645 7.711 16.606 1.00 95.69 165 THR A N 1
ATOM 1181 C CA . THR A 1 165 ? -4.755 7.523 15.456 1.00 95.69 165 THR A CA 1
ATOM 1182 C C . THR A 1 165 ? -5.287 8.299 14.259 1.00 95.69 165 THR A C 1
ATOM 1184 O O . THR A 1 165 ? -6.463 8.172 13.922 1.00 95.69 165 THR A O 1
ATOM 1187 N N . VAL A 1 166 ? -4.428 9.075 13.597 1.00 95.56 166 VAL A N 1
ATOM 1188 C CA . VAL A 1 166 ? -4.741 9.739 12.326 1.00 95.56 166 VAL A CA 1
ATOM 1189 C C . VAL A 1 166 ? -4.863 8.675 11.238 1.00 95.56 166 VAL A C 1
ATOM 1191 O O . VAL A 1 166 ? -3.944 7.889 11.023 1.00 95.56 166 VAL A O 1
ATOM 1194 N N . THR A 1 167 ? -6.003 8.634 10.556 1.00 94.50 167 THR A N 1
ATOM 1195 C CA . THR A 1 167 ? -6.313 7.628 9.519 1.00 94.50 167 THR A CA 1
ATOM 1196 C C . THR A 1 167 ? -6.484 8.226 8.129 1.00 94.50 167 THR A C 1
ATOM 1198 O O . THR A 1 167 ? -6.415 7.494 7.145 1.00 94.50 167 THR A O 1
ATOM 1201 N N . GLU A 1 168 ? -6.680 9.541 8.049 1.00 93.25 168 GLU A N 1
ATOM 1202 C CA . GLU A 1 168 ? -6.855 10.285 6.807 1.00 93.25 168 GLU A CA 1
ATOM 1203 C C . GLU A 1 168 ? -6.484 11.753 7.044 1.00 93.25 168 GLU A C 1
ATOM 1205 O O . GLU A 1 168 ? -6.806 12.306 8.099 1.00 93.25 168 GLU A O 1
ATOM 1210 N N . ILE A 1 169 ? -5.830 12.381 6.066 1.00 94.56 169 ILE A N 1
ATOM 1211 C CA . ILE A 1 169 ? -5.588 13.826 6.027 1.00 94.56 169 ILE A CA 1
ATOM 1212 C C . ILE A 1 169 ? -6.104 14.319 4.678 1.00 94.56 169 ILE A C 1
ATOM 1214 O O . ILE A 1 169 ? -5.580 13.948 3.628 1.00 94.56 169 ILE A O 1
ATOM 1218 N N . GLY A 1 170 ? -7.158 15.122 4.717 1.00 91.88 170 GLY A N 1
ATOM 1219 C CA . GLY A 1 170 ? -7.776 15.743 3.556 1.00 91.88 170 GLY A CA 1
ATOM 1220 C C . GLY A 1 170 ? -7.506 17.250 3.497 1.00 91.88 170 GLY A C 1
ATOM 1221 O O . GLY A 1 170 ? -6.774 17.805 4.321 1.00 91.88 170 GLY A O 1
ATOM 1222 N N . PRO A 1 171 ? -8.111 17.955 2.530 1.00 92.56 171 PRO A N 1
ATOM 1223 C CA . PRO A 1 171 ? -8.022 19.407 2.459 1.00 92.56 171 PRO A CA 1
ATOM 1224 C C . PRO A 1 171 ? -8.744 20.042 3.657 1.00 92.56 171 PRO A C 1
ATOM 1226 O O . PRO A 1 171 ? -9.962 19.923 3.799 1.00 92.56 171 PRO A O 1
ATOM 1229 N N . GLY A 1 172 ? -7.983 20.706 4.531 1.00 94.38 172 GLY A N 1
ATOM 1230 C CA . GLY A 1 172 ? -8.495 21.434 5.697 1.00 94.38 172 GLY A CA 1
ATOM 1231 C C . GLY A 1 172 ? -9.073 20.565 6.821 1.00 94.38 172 GLY A C 1
ATOM 1232 O O . GLY A 1 172 ? -9.702 21.099 7.732 1.00 94.38 172 GLY A O 1
ATOM 1233 N N . SER A 1 173 ? -8.905 19.240 6.774 1.00 95.12 173 SER A N 1
ATOM 1234 C CA . SER A 1 173 ? -9.390 18.349 7.832 1.00 95.12 173 SER A CA 1
ATOM 1235 C C . SER A 1 173 ? -8.621 17.031 7.912 1.00 95.12 173 SER A C 1
ATOM 1237 O O . SER A 1 173 ? -7.988 16.608 6.949 1.00 95.12 173 SER A O 1
ATOM 1239 N N . ALA A 1 174 ? -8.683 16.373 9.068 1.00 95.69 174 ALA A N 1
ATOM 1240 C CA . ALA A 1 174 ? -8.095 15.059 9.305 1.00 95.69 174 ALA A CA 1
ATOM 1241 C C . ALA A 1 174 ? -9.076 14.157 10.063 1.00 95.69 174 ALA A C 1
ATOM 1243 O O . ALA A 1 174 ? -9.785 14.613 10.964 1.00 95.69 174 ALA A O 1
ATOM 1244 N N . THR A 1 175 ? -9.101 12.868 9.727 1.00 95.12 175 THR A N 1
ATOM 1245 C CA . THR A 1 175 ? -9.929 11.866 10.411 1.00 95.12 175 THR A CA 1
ATOM 1246 C C . THR A 1 175 ? -9.084 11.102 11.415 1.00 95.12 175 THR A C 1
ATOM 1248 O O . THR A 1 175 ? -8.075 10.484 11.060 1.00 95.12 175 THR A O 1
ATOM 1251 N N . VAL A 1 176 ? -9.525 11.089 12.671 1.00 96.31 176 VAL A N 1
ATOM 1252 C CA . VAL A 1 176 ? -8.918 10.301 13.744 1.00 96.31 176 VAL A CA 1
ATOM 1253 C C . VAL A 1 176 ? -9.850 9.183 14.188 1.00 96.31 176 VAL A C 1
ATOM 1255 O O . VAL A 1 176 ? -11.062 9.378 14.283 1.00 96.31 176 VAL A O 1
ATOM 1258 N N . VAL A 1 177 ? -9.281 8.015 14.477 1.00 96.12 177 VAL A N 1
ATOM 1259 C CA . VAL A 1 177 ? -9.995 6.822 14.948 1.00 96.12 177 VAL A CA 1
ATOM 1260 C C . VAL A 1 177 ? -9.397 6.363 16.272 1.00 96.12 177 VAL A C 1
ATOM 1262 O O . VAL A 1 177 ? -8.183 6.414 16.473 1.00 96.12 177 VAL A O 1
ATOM 1265 N N . TRP A 1 178 ? -10.248 5.919 17.189 1.00 94.88 178 TRP A N 1
ATOM 1266 C CA . TRP A 1 178 ? -9.846 5.294 18.445 1.00 94.88 178 TRP A CA 1
ATOM 1267 C C . TRP A 1 178 ? -10.867 4.249 18.875 1.00 94.88 178 TRP A C 1
ATOM 1269 O O . TRP A 1 178 ? -12.010 4.245 18.424 1.00 94.88 178 TRP A O 1
ATOM 1279 N N . GLY A 1 179 ? -10.451 3.350 19.754 1.00 92.62 179 GLY A N 1
ATOM 1280 C CA . GLY A 1 179 ? -11.281 2.250 20.217 1.00 92.62 179 GLY A CA 1
ATOM 1281 C C . GLY A 1 179 ? -10.430 1.128 20.778 1.00 92.62 179 GLY A C 1
ATOM 1282 O O . GLY A 1 179 ? -9.198 1.184 20.742 1.00 92.62 179 GLY A O 1
ATOM 1283 N N . GLU A 1 180 ? -11.101 0.118 21.309 1.00 91.88 180 GLU A N 1
ATOM 1284 C CA . GLU A 1 180 ? -10.452 -1.129 21.699 1.00 91.88 180 GLU A CA 1
ATOM 1285 C C . GLU A 1 180 ? -10.373 -2.072 20.489 1.00 91.88 180 GLU A C 1
ATOM 1287 O O . GLU A 1 180 ? -11.122 -1.935 19.520 1.00 91.88 180 GLU A O 1
ATOM 1292 N N . ASN A 1 181 ? -9.422 -3.005 20.523 1.00 94.88 181 ASN A N 1
ATOM 1293 C CA . ASN A 1 181 ? -9.299 -4.020 19.479 1.00 94.88 181 ASN A CA 1
ATOM 1294 C C . ASN A 1 181 ? -10.430 -5.042 19.594 1.00 94.88 181 ASN A C 1
ATOM 1296 O O . ASN A 1 181 ? -11.073 -5.161 20.635 1.00 94.88 181 ASN A O 1
ATOM 1300 N N . TYR A 1 182 ? -10.609 -5.826 18.541 1.00 97.19 182 TYR A N 1
ATOM 1301 C CA . TYR A 1 182 ? -11.411 -7.040 18.560 1.00 97.19 182 TYR A CA 1
ATOM 1302 C C . TYR A 1 182 ? -10.498 -8.259 18.475 1.00 97.19 182 TYR A C 1
ATOM 1304 O O . TYR A 1 182 ? -9.397 -8.176 17.938 1.00 97.19 182 TYR A O 1
ATOM 1312 N N . GLU A 1 183 ? -10.965 -9.395 18.961 1.00 97.44 183 GLU A N 1
ATOM 1313 C CA . GLU A 1 183 ? -10.369 -10.704 18.745 1.00 97.44 183 GLU A CA 1
ATOM 1314 C C . GLU A 1 183 ? -11.174 -11.447 17.683 1.00 97.44 183 GLU A C 1
ATOM 1316 O O . GLU A 1 183 ? -12.405 -11.498 17.743 1.00 97.44 183 GLU A O 1
ATOM 1321 N N . VAL A 1 184 ? -10.475 -12.013 16.703 1.00 98.12 184 VAL A N 1
ATOM 1322 C CA . VAL A 1 184 ? -11.061 -12.876 15.677 1.00 98.12 184 VAL A CA 1
ATOM 1323 C C . VAL A 1 184 ? -11.249 -14.267 16.269 1.00 98.12 184 VAL A C 1
ATOM 1325 O 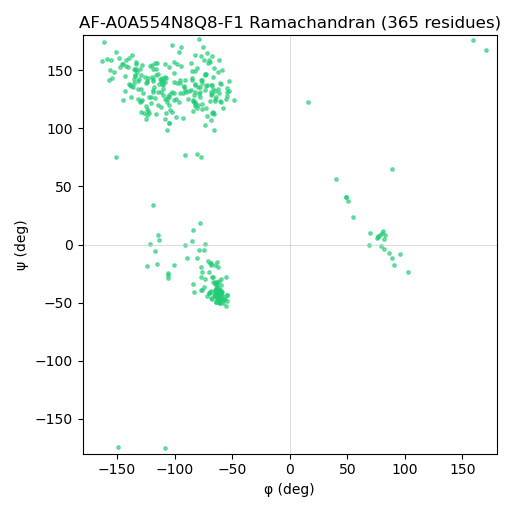O . VAL A 1 184 ? -10.278 -14.905 16.654 1.00 98.12 184 VAL A O 1
ATOM 1328 N N . VAL A 1 185 ? -12.483 -14.757 16.320 1.00 98.12 185 VAL A N 1
ATOM 1329 C CA . VAL A 1 185 ? -12.843 -16.038 16.931 1.00 98.12 185 VAL A CA 1
ATOM 1330 C C . VAL A 1 185 ? -13.555 -16.909 15.907 1.00 98.12 185 VAL A C 1
ATOM 1332 O O . VAL A 1 185 ? -14.701 -16.644 15.539 1.00 98.12 185 VAL A O 1
ATOM 1335 N N . VAL A 1 186 ? -12.899 -17.989 15.491 1.00 97.31 186 VAL A N 1
ATOM 1336 C CA . VAL A 1 186 ? -13.534 -19.056 14.710 1.00 97.31 186 VAL A CA 1
ATOM 1337 C C . VAL A 1 186 ? -13.981 -20.167 15.654 1.00 97.31 186 VAL A C 1
ATOM 1339 O O . VAL A 1 186 ? -13.215 -20.625 16.508 1.00 97.31 186 VAL A O 1
ATOM 1342 N N . GLY A 1 187 ? -15.235 -20.597 15.513 1.00 92.44 187 GLY A N 1
ATOM 1343 C CA . GLY A 1 187 ? -15.794 -21.685 16.309 1.00 92.44 187 GLY A CA 1
ATOM 1344 C C . GLY A 1 187 ? -15.068 -23.013 16.074 1.00 92.44 187 GLY A C 1
ATOM 1345 O O . GLY A 1 187 ? -14.598 -23.305 14.976 1.00 92.44 187 GLY A O 1
ATOM 1346 N N . ASN A 1 188 ? -15.010 -23.858 17.106 1.00 91.25 188 ASN A N 1
ATOM 1347 C CA . ASN A 1 188 ? -14.475 -25.215 16.986 1.00 91.25 188 ASN A CA 1
ATOM 1348 C C . ASN A 1 188 ? -15.508 -26.140 16.316 1.00 91.25 188 ASN A C 1
ATOM 1350 O O . ASN A 1 188 ? -16.190 -26.923 16.981 1.00 91.25 188 ASN A O 1
ATOM 1354 N N . ALA A 1 189 ? -15.649 -25.995 15.001 1.00 91.00 189 ALA A N 1
ATOM 1355 C CA . ALA A 1 189 ? -16.472 -26.829 14.136 1.00 91.00 189 ALA A CA 1
ATOM 1356 C C . ALA A 1 189 ? -15.586 -27.555 13.114 1.00 91.00 189 ALA A C 1
ATOM 1358 O O . ALA A 1 189 ? -14.482 -27.114 12.804 1.00 91.00 189 ALA A O 1
ATOM 1359 N N . SER A 1 190 ? -16.065 -28.682 12.585 1.00 89.88 190 SER A N 1
ATOM 1360 C CA . SER A 1 190 ? -15.337 -29.435 11.553 1.00 89.88 190 SER A CA 1
ATOM 1361 C C . SER A 1 190 ? -15.287 -28.723 10.201 1.00 89.88 190 SER A C 1
ATOM 1363 O O . SER A 1 190 ? -14.420 -29.041 9.395 1.00 89.88 190 SER A O 1
ATOM 1365 N N . ASP A 1 191 ? -16.240 -27.825 9.958 1.00 92.38 191 ASP A N 1
ATOM 1366 C CA . ASP A 1 191 ? -16.405 -27.064 8.719 1.00 92.38 191 ASP A CA 1
ATOM 1367 C C . ASP A 1 191 ? -17.068 -25.720 9.074 1.00 92.38 191 ASP A C 1
ATOM 1369 O O . ASP A 1 191 ? -18.291 -25.603 8.995 1.00 92.38 191 ASP A O 1
ATOM 1373 N N . PRO A 1 192 ? -16.314 -24.775 9.669 1.00 96.12 192 PRO A N 1
ATOM 1374 C CA . PRO A 1 192 ? -16.860 -23.478 10.047 1.00 96.12 192 PRO A CA 1
ATOM 1375 C C . PRO A 1 192 ? -17.076 -22.612 8.802 1.00 96.12 192 PRO A C 1
ATOM 1377 O O . PRO A 1 192 ? -16.166 -22.456 8.000 1.00 96.12 192 PRO A O 1
ATOM 1380 N N . ASP A 1 193 ? -18.247 -21.996 8.694 1.00 96.75 193 ASP A N 1
ATOM 1381 C CA . ASP A 1 193 ? -18.640 -21.061 7.631 1.00 96.75 193 ASP A CA 1
ATOM 1382 C C . ASP A 1 193 ? -18.848 -19.626 8.155 1.00 96.75 193 ASP A C 1
ATOM 1384 O O . ASP A 1 193 ? -19.216 -18.718 7.409 1.00 96.75 193 ASP A O 1
ATOM 1388 N N . GLU A 1 194 ? -18.579 -19.402 9.444 1.00 97.69 194 GLU A N 1
ATOM 1389 C CA . GLU A 1 194 ? -18.701 -18.112 10.114 1.00 97.69 194 GLU A CA 1
ATOM 1390 C C . GLU A 1 194 ? -17.584 -17.874 11.139 1.00 97.69 194 GLU A C 1
ATOM 1392 O O . GLU A 1 194 ? -17.025 -18.800 11.739 1.00 97.69 194 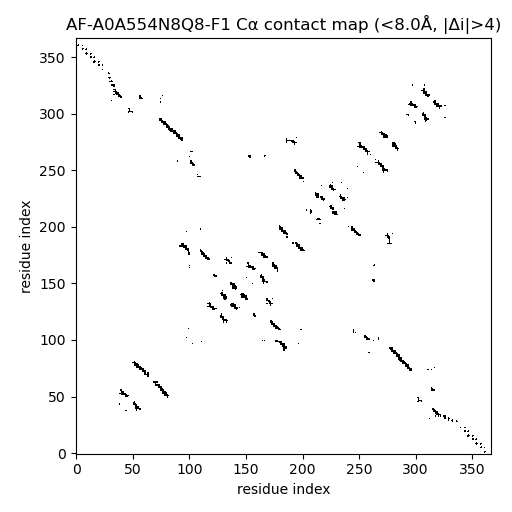GLU A O 1
ATOM 1397 N N . PHE A 1 195 ? -17.280 -16.601 11.382 1.00 98.31 195 PHE A N 1
ATOM 1398 C CA . PHE A 1 195 ? -16.414 -16.165 12.472 1.00 98.31 195 PHE A CA 1
ATOM 1399 C C . PHE A 1 195 ? -17.031 -14.989 13.224 1.00 98.31 195 PHE A C 1
ATOM 1401 O O . PHE A 1 195 ? -17.853 -14.232 12.703 1.00 98.31 195 PHE A O 1
ATOM 1408 N N . ARG A 1 196 ? -16.609 -14.822 14.474 1.00 97.88 196 ARG A N 1
ATOM 1409 C CA . ARG A 1 196 ? -16.979 -13.695 15.327 1.00 97.88 196 ARG A CA 1
ATOM 1410 C C . ARG A 1 196 ? -15.793 -12.765 15.498 1.00 97.88 196 ARG A C 1
ATOM 1412 O O . ARG A 1 196 ? -14.665 -13.217 15.643 1.00 97.88 196 ARG A O 1
ATOM 1419 N N . VAL A 1 197 ? -16.054 -11.469 15.543 1.00 98.00 197 VAL A N 1
ATOM 1420 C CA . VAL A 1 197 ? -15.132 -10.486 16.112 1.00 98.00 197 VAL A CA 1
ATOM 1421 C C . VAL A 1 197 ? -15.706 -10.040 17.444 1.00 98.00 197 VAL A C 1
ATOM 1423 O O . VAL A 1 197 ? -16.868 -9.641 17.511 1.00 98.00 197 VAL A O 1
ATOM 1426 N N . VAL A 1 198 ? -14.922 -10.161 18.510 1.00 97.62 198 VAL A N 1
ATOM 1427 C CA . VAL A 1 198 ? -15.365 -9.883 19.883 1.00 97.62 198 VAL A CA 1
ATOM 1428 C C . VAL A 1 198 ? -14.464 -8.817 20.480 1.00 97.62 198 VAL A C 1
ATOM 1430 O O . VAL A 1 198 ? -13.249 -8.966 20.444 1.00 97.62 198 VAL A O 1
ATOM 1433 N N . GLN A 1 199 ? -15.028 -7.738 21.015 1.00 97.19 199 GLN A N 1
ATOM 1434 C CA . GLN A 1 199 ? -14.259 -6.658 21.628 1.00 97.19 199 GLN A CA 1
ATOM 1435 C C . GLN A 1 199 ? -13.319 -7.191 22.719 1.00 97.19 199 GLN A C 1
ATOM 1437 O O . GLN A 1 199 ? -13.742 -7.856 23.666 1.00 97.19 199 GLN A O 1
ATOM 1442 N N . SER A 1 200 ? -12.042 -6.833 22.617 1.00 95.00 200 SER A N 1
ATOM 1443 C CA . SER A 1 200 ? -11.005 -7.136 23.597 1.00 95.00 200 SER A CA 1
ATOM 1444 C C . SER A 1 200 ? -10.764 -5.927 24.497 1.00 95.00 200 SER A C 1
ATOM 1446 O O . SER A 1 200 ? -10.194 -4.917 24.081 1.00 95.00 200 SER A O 1
ATOM 1448 N N . PHE A 1 201 ? -11.161 -6.033 25.763 1.00 94.12 201 PHE A N 1
ATOM 1449 C CA . PHE A 1 201 ? -10.990 -4.955 26.734 1.00 94.12 201 PHE A CA 1
ATOM 1450 C C . PHE A 1 201 ? -9.528 -4.762 27.160 1.00 94.12 201 PHE A C 1
ATOM 1452 O O . PHE A 1 201 ? -8.838 -5.718 27.519 1.00 94.12 201 PHE A O 1
ATOM 1459 N N . ASN A 1 202 ? -9.072 -3.509 27.261 1.00 90.62 202 ASN A N 1
ATOM 1460 C CA . ASN A 1 202 ? -7.815 -3.194 27.943 1.00 90.62 202 ASN A CA 1
ATOM 1461 C C . ASN A 1 202 ? -8.039 -3.163 29.462 1.00 90.62 202 ASN A C 1
ATOM 1463 O O . ASN A 1 202 ? -8.153 -2.103 30.085 1.00 90.62 202 ASN A O 1
ATOM 1467 N N . VAL A 1 203 ? -8.105 -4.352 30.066 1.00 93.19 203 VAL A N 1
ATOM 1468 C CA . VAL A 1 203 ? -8.389 -4.533 31.500 1.00 93.19 203 VAL A CA 1
ATOM 1469 C C . VAL A 1 203 ? -7.421 -3.721 32.365 1.00 93.19 203 VAL A C 1
ATOM 1471 O O . VAL A 1 203 ? -7.843 -3.017 33.276 1.00 93.19 203 VAL A O 1
ATOM 1474 N N . SER A 1 204 ? -6.126 -3.725 32.036 1.00 91.25 204 SER A N 1
ATOM 1475 C CA . SER A 1 204 ? -5.114 -2.972 32.790 1.00 91.25 204 SER A CA 1
ATOM 1476 C C . SER A 1 204 ? -5.366 -1.461 32.798 1.00 91.25 204 SER A C 1
ATOM 1478 O O . SER A 1 204 ? -5.139 -0.805 33.814 1.00 91.25 204 SER A O 1
ATOM 1480 N N . GLN A 1 205 ? -5.806 -0.882 31.678 1.00 88.50 205 GLN A N 1
ATOM 1481 C CA . GLN A 1 205 ? -6.146 0.540 31.609 1.00 88.50 205 GLN A CA 1
ATOM 1482 C C . GLN A 1 205 ? -7.420 0.847 32.401 1.00 88.50 205 GLN A C 1
ATOM 1484 O O . GLN A 1 205 ? -7.447 1.831 33.139 1.00 88.50 205 GLN A O 1
ATOM 1489 N N . ARG A 1 206 ? -8.438 -0.014 32.292 1.00 92.12 206 ARG A N 1
ATOM 1490 C CA . ARG A 1 206 ? -9.713 0.132 33.008 1.00 92.12 206 ARG A CA 1
ATOM 1491 C C . ARG A 1 206 ? -9.514 0.106 34.522 1.00 92.12 206 ARG A C 1
ATOM 1493 O O . ARG A 1 206 ? -9.933 1.043 35.191 1.00 92.12 206 ARG A O 1
ATOM 1500 N N . LEU A 1 207 ? -8.769 -0.875 35.037 1.00 95.00 207 LEU A N 1
ATOM 1501 C CA . LEU A 1 207 ? -8.479 -0.984 36.471 1.00 95.00 207 LEU A CA 1
ATOM 1502 C C . LEU A 1 207 ? -7.708 0.228 37.015 1.00 95.00 207 LEU A C 1
ATOM 1504 O O . LEU A 1 207 ? -7.997 0.699 38.106 1.00 95.00 207 LEU A O 1
ATOM 1508 N N . ARG A 1 208 ? -6.762 0.791 36.248 1.00 93.38 208 ARG A N 1
ATOM 1509 C CA . ARG A 1 208 ? -6.052 2.024 36.653 1.00 93.38 208 ARG A CA 1
ATOM 1510 C C . ARG A 1 208 ? -6.950 3.260 36.680 1.00 93.38 208 ARG A C 1
ATOM 1512 O O . ARG A 1 208 ? -6.638 4.208 37.397 1.00 93.38 208 ARG A O 1
ATOM 1519 N N . GLY A 1 209 ? -7.999 3.277 35.860 1.00 91.44 209 GLY A N 1
ATOM 1520 C CA . GLY A 1 209 ? -8.978 4.362 35.803 1.00 91.44 209 GLY A CA 1
ATOM 1521 C C . GLY A 1 209 ? -10.033 4.299 36.907 1.00 91.44 209 GLY A C 1
ATOM 1522 O O . GLY A 1 209 ? -10.760 5.271 37.096 1.00 91.44 209 GLY A O 1
ATOM 1523 N N . ASP A 1 210 ? -10.108 3.189 37.640 1.00 95.56 210 ASP A N 1
ATOM 1524 C CA . ASP A 1 210 ? -11.129 2.935 38.647 1.00 95.56 210 ASP A CA 1
ATOM 1525 C C . ASP A 1 210 ? -10.544 3.040 40.073 1.00 95.56 210 ASP A C 1
ATOM 1527 O O . ASP A 1 210 ? -9.690 2.270 40.527 1.00 95.56 210 ASP A O 1
ATOM 1531 N N . ALA A 1 211 ? -11.012 4.057 40.801 1.00 95.81 211 ALA A N 1
ATOM 1532 C CA . ALA A 1 211 ? -10.541 4.394 42.141 1.00 95.81 211 ALA A CA 1
ATOM 1533 C C . ALA A 1 211 ? -11.038 3.437 43.240 1.00 95.81 211 ALA A C 1
ATOM 1535 O O . ALA A 1 211 ? -10.540 3.509 44.369 1.00 95.81 211 ALA A O 1
ATOM 1536 N N . ASP A 1 212 ? -11.907 2.477 42.926 1.00 96.12 212 ASP A N 1
ATOM 1537 C CA . ASP A 1 212 ? -12.427 1.509 43.895 1.00 96.12 212 ASP A CA 1
ATOM 1538 C C . ASP A 1 212 ? -11.724 0.143 43.824 1.00 96.12 212 ASP A C 1
ATOM 1540 O O . ASP A 1 212 ? -11.750 -0.616 44.802 1.00 96.12 212 ASP A O 1
ATOM 1544 N N . VAL A 1 213 ? -11.024 -0.150 42.723 1.00 96.69 213 VAL A N 1
ATOM 1545 C CA . VAL A 1 213 ? -10.392 -1.454 42.449 1.00 96.69 213 VAL A CA 1
ATOM 1546 C C . VAL A 1 213 ? -8.867 -1.396 42.367 1.00 96.69 213 VAL A C 1
ATOM 1548 O O . VAL A 1 213 ? -8.266 -0.388 42.007 1.00 96.69 213 VAL A O 1
ATOM 1551 N N . GLU A 1 214 ? -8.212 -2.499 42.709 1.00 94.62 214 GLU A N 1
ATOM 1552 C CA . GLU A 1 214 ? -6.768 -2.657 42.539 1.00 94.62 214 GLU A CA 1
ATOM 1553 C C . GLU A 1 214 ? -6.367 -2.670 41.055 1.00 94.62 214 GLU A C 1
ATOM 1555 O O . GLU A 1 214 ? -7.110 -3.132 40.192 1.00 94.62 214 GLU A O 1
ATOM 1560 N N . ASN A 1 215 ? -5.140 -2.235 40.752 1.00 94.69 215 ASN A N 1
ATOM 1561 C CA . ASN A 1 215 ? -4.645 -2.074 39.374 1.00 94.69 215 ASN A CA 1
ATOM 1562 C C . ASN A 1 215 ? -4.235 -3.402 38.688 1.00 94.69 215 ASN A C 1
ATOM 1564 O O . ASN A 1 215 ? -3.449 -3.383 37.737 1.00 94.69 215 ASN A O 1
ATOM 1568 N N . SER A 1 216 ? -4.694 -4.550 39.191 1.00 92.12 216 SER A N 1
ATOM 1569 C CA . SER A 1 216 ? -4.346 -5.889 38.701 1.00 92.12 216 SER A CA 1
ATOM 1570 C C . SER A 1 216 ? -5.463 -6.895 38.973 1.00 92.12 216 SER A C 1
ATOM 1572 O O . SER A 1 216 ? -6.123 -6.814 40.012 1.00 92.12 216 SER A O 1
ATOM 1574 N N . THR A 1 217 ? -5.614 -7.883 38.092 1.00 93.88 217 THR A N 1
ATOM 1575 C CA . THR A 1 217 ? -6.474 -9.049 38.326 1.00 93.88 217 THR A CA 1
ATOM 1576 C C . THR A 1 217 ? -5.756 -10.095 39.176 1.00 93.88 217 THR A C 1
ATOM 1578 O O . THR A 1 217 ? -4.532 -10.065 39.345 1.00 93.88 217 THR A O 1
ATOM 1581 N N . PHE A 1 218 ? -6.523 -11.025 39.738 1.00 92.81 218 PHE A N 1
ATOM 1582 C CA . PHE A 1 218 ? -5.982 -12.268 40.276 1.00 92.81 218 PHE A CA 1
ATOM 1583 C C . PHE A 1 218 ? -6.756 -13.460 39.720 1.00 92.81 218 PHE A C 1
ATOM 1585 O O . PHE A 1 218 ? -7.966 -13.384 39.513 1.00 92.81 218 PHE A O 1
ATOM 1592 N N . THR A 1 219 ? -6.057 -14.569 39.514 1.00 95.06 219 THR A N 1
ATOM 1593 C 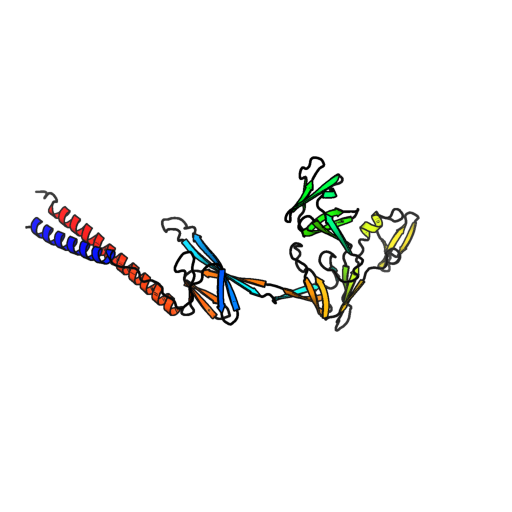CA . THR A 1 219 ? -6.640 -15.818 39.023 1.00 95.06 219 THR A CA 1
ATOM 1594 C C . THR A 1 219 ? -6.847 -16.772 40.195 1.00 95.06 219 THR A C 1
ATOM 1596 O O . THR A 1 219 ? -5.946 -16.971 41.013 1.00 95.06 219 THR A O 1
ATOM 1599 N N . SER A 1 220 ? -8.046 -17.335 40.303 1.00 91.75 220 SER A N 1
ATOM 1600 C CA . SER A 1 220 ? -8.368 -18.390 41.272 1.00 91.75 220 SER A CA 1
ATOM 1601 C C . SER A 1 220 ? -7.792 -19.752 40.858 1.00 91.75 220 SER A C 1
ATOM 1603 O O . SER A 1 220 ? -7.322 -19.918 39.734 1.00 91.75 220 SER A O 1
ATOM 1605 N N . GLU A 1 221 ? -7.843 -20.746 41.753 1.00 92.06 221 GLU A N 1
ATOM 1606 C CA . GLU A 1 221 ? -7.385 -22.118 41.462 1.00 92.06 221 GLU A CA 1
ATOM 1607 C C . GLU A 1 221 ? -8.137 -22.765 40.286 1.00 92.06 221 GLU A C 1
ATOM 1609 O O . GLU A 1 221 ? -7.548 -23.549 39.544 1.00 92.06 221 GLU A O 1
ATOM 1614 N N . ASP A 1 222 ? -9.396 -22.375 40.068 1.00 91.50 222 ASP A N 1
ATOM 1615 C CA . ASP A 1 222 ? -10.245 -22.866 38.976 1.00 91.50 222 ASP A CA 1
ATOM 1616 C C . ASP A 1 222 ? -10.032 -22.102 37.652 1.00 91.50 222 ASP A C 1
ATOM 1618 O O . ASP A 1 222 ? -10.713 -22.360 36.662 1.00 91.50 222 ASP A O 1
ATOM 1622 N N . GLY A 1 223 ? -9.093 -21.148 37.614 1.00 91.38 223 GLY A N 1
ATOM 1623 C CA . GLY A 1 223 ? -8.763 -20.363 36.420 1.00 91.38 223 GLY A CA 1
ATOM 1624 C C . GLY A 1 223 ? -9.626 -19.115 36.206 1.00 91.38 223 GLY A C 1
ATOM 1625 O O . GLY A 1 223 ? -9.301 -18.304 35.344 1.00 91.38 223 GLY A O 1
ATOM 1626 N N . THR A 1 224 ? -10.679 -18.907 37.002 1.00 94.06 224 THR A N 1
ATOM 1627 C CA . THR A 1 224 ? -11.504 -17.692 36.923 1.00 94.06 224 THR A CA 1
ATOM 1628 C C . THR A 1 224 ? -10.702 -16.474 37.374 1.00 94.06 224 THR A C 1
ATOM 1630 O O . THR A 1 224 ? -10.101 -16.496 38.457 1.00 94.06 224 THR A O 1
ATOM 1633 N N . GLU A 1 225 ? -10.704 -15.419 36.558 1.00 95.81 225 GLU A N 1
ATOM 1634 C CA . GLU A 1 225 ? -10.116 -14.123 36.890 1.00 95.81 225 GLU A CA 1
ATOM 1635 C C . GLU A 1 225 ? -11.084 -13.245 37.680 1.00 95.81 225 GLU A C 1
ATOM 1637 O O . GLU A 1 225 ? -12.289 -13.215 37.434 1.00 95.81 225 GLU A O 1
ATOM 1642 N N . PHE A 1 226 ? -10.530 -12.489 38.619 1.00 96.62 226 PHE A N 1
ATOM 1643 C CA . PHE A 1 226 ? -11.275 -11.614 39.508 1.00 96.62 226 PHE A CA 1
ATOM 1644 C C . PHE A 1 226 ? -10.617 -10.242 39.614 1.00 96.62 226 PHE A C 1
ATOM 1646 O O . PHE A 1 226 ? -9.389 -10.100 39.593 1.00 96.62 226 PHE A O 1
ATOM 1653 N N . VAL A 1 227 ? -11.459 -9.239 39.840 1.00 97.00 227 VAL A N 1
ATOM 1654 C CA . VAL A 1 227 ? -11.070 -7.902 40.279 1.00 97.00 227 VAL A CA 1
ATOM 1655 C C . VAL A 1 227 ? -11.186 -7.831 41.801 1.00 97.00 227 VAL A C 1
ATOM 1657 O O . VAL A 1 227 ? -12.132 -8.356 42.397 1.00 97.00 227 VAL A O 1
ATOM 1660 N N . ARG A 1 228 ? -10.213 -7.192 42.457 1.00 95.69 228 ARG A N 1
ATOM 1661 C CA . ARG A 1 228 ? -10.241 -6.938 43.903 1.00 95.69 228 ARG A CA 1
ATOM 1662 C C . ARG A 1 228 ? -10.549 -5.472 44.167 1.00 95.69 228 ARG A C 1
ATOM 1664 O O . ARG A 1 228 ? -9.847 -4.592 43.682 1.00 95.69 228 ARG A O 1
ATOM 1671 N N . TYR A 1 229 ? -11.544 -5.231 45.006 1.00 95.75 229 TYR A N 1
ATOM 1672 C CA . TYR A 1 229 ? -11.867 -3.912 45.527 1.00 95.75 229 TYR A CA 1
ATOM 1673 C C . TYR A 1 229 ? -10.967 -3.557 46.712 1.00 95.75 229 TYR A C 1
ATOM 1675 O O . TYR A 1 229 ? -10.594 -4.417 47.516 1.00 95.75 229 TYR A O 1
ATOM 1683 N N . ARG A 1 230 ? -10.675 -2.264 46.885 1.00 93.19 230 ARG A N 1
ATOM 1684 C CA . ARG A 1 230 ? -9.855 -1.740 47.995 1.00 93.19 230 ARG A CA 1
ATOM 1685 C C . ARG A 1 230 ? -10.494 -1.939 49.376 1.00 93.19 230 ARG A C 1
ATOM 1687 O O . ARG A 1 230 ? -9.810 -1.880 50.393 1.00 93.19 230 ARG A O 1
ATOM 1694 N N . ASN A 1 231 ? -11.799 -2.210 49.425 1.00 93.00 231 ASN A N 1
ATOM 1695 C CA . ASN A 1 231 ? -12.523 -2.595 50.643 1.00 93.00 231 ASN A CA 1
ATOM 1696 C C . ASN A 1 231 ? -12.320 -4.081 51.032 1.00 93.00 231 ASN A C 1
ATOM 1698 O O . ASN A 1 231 ? -12.818 -4.511 52.072 1.00 93.00 231 ASN A O 1
ATOM 1702 N N . GLY A 1 232 ? -11.612 -4.860 50.205 1.00 91.06 232 GLY A N 1
ATOM 1703 C CA . GLY A 1 232 ? -11.323 -6.277 50.408 1.00 91.06 232 GLY A CA 1
ATOM 1704 C C . GLY A 1 232 ? -12.275 -7.260 49.714 1.00 91.06 232 GLY A C 1
ATOM 1705 O O . GLY A 1 232 ? -11.972 -8.453 49.721 1.00 91.06 232 GLY A O 1
ATOM 1706 N N . SER A 1 233 ? -13.385 -6.816 49.107 1.00 95.00 233 SER A N 1
ATOM 1707 C CA . SER A 1 233 ? -14.274 -7.697 48.332 1.00 95.00 233 SER A CA 1
ATOM 1708 C C . SER A 1 233 ? -13.703 -8.023 46.949 1.00 95.00 233 SER A C 1
ATOM 1710 O O . SER A 1 233 ? -12.808 -7.340 46.449 1.00 95.00 233 SER A O 1
ATOM 1712 N N . THR A 1 234 ? -14.223 -9.071 46.313 1.00 95.56 234 THR A N 1
ATOM 1713 C CA . THR A 1 234 ? -13.830 -9.485 44.959 1.00 95.56 234 THR A CA 1
ATOM 1714 C C . THR A 1 234 ? -15.059 -9.682 44.085 1.00 95.56 234 THR A C 1
ATOM 1716 O O . THR A 1 234 ? -16.122 -10.037 44.592 1.00 95.56 234 THR A O 1
ATOM 1719 N N . GLN A 1 235 ? -14.899 -9.469 42.784 1.00 95.75 235 GLN A N 1
ATOM 1720 C CA . GLN A 1 235 ? -15.926 -9.703 41.770 1.00 95.75 235 GLN A CA 1
ATOM 1721 C C . GLN A 1 235 ? -15.285 -10.418 40.573 1.00 95.75 235 GLN A C 1
ATOM 1723 O O . GLN A 1 235 ? -14.141 -10.087 40.239 1.00 95.75 235 GLN A O 1
ATOM 1728 N N . PRO A 1 236 ? -15.953 -11.413 39.963 1.00 96.75 236 PRO A N 1
ATOM 1729 C CA . PRO A 1 236 ? -15.498 -12.017 38.713 1.00 96.75 236 PRO A CA 1
ATOM 1730 C C . PRO A 1 236 ? -15.232 -10.956 37.636 1.00 96.75 236 PRO A C 1
ATOM 1732 O O . PRO A 1 236 ? -15.944 -9.954 37.549 1.00 96.75 236 PRO A O 1
ATOM 1735 N N . LEU A 1 237 ? -14.174 -11.135 36.842 1.00 95.44 237 LEU A N 1
ATOM 1736 C CA . LEU A 1 237 ? -13.774 -10.147 35.837 1.00 95.44 237 LEU A CA 1
ATOM 1737 C C . LEU A 1 237 ? -14.844 -9.964 34.749 1.00 95.44 237 LEU A C 1
ATOM 1739 O O . LEU A 1 237 ? -15.088 -8.841 34.319 1.00 95.44 237 LEU A O 1
ATOM 1743 N N . ASP A 1 238 ? -15.498 -11.044 34.338 1.00 93.69 238 ASP A N 1
ATOM 1744 C CA . ASP A 1 238 ? -16.601 -11.049 33.372 1.00 93.69 238 ASP A CA 1
ATOM 1745 C C . ASP A 1 238 ? -17.847 -10.305 33.877 1.00 93.69 238 ASP A C 1
ATOM 1747 O O . ASP A 1 238 ? -18.538 -9.670 33.088 1.00 93.69 238 ASP A O 1
ATOM 1751 N N . GLU A 1 239 ? -18.106 -10.324 35.186 1.00 94.94 239 GLU A N 1
ATOM 1752 C CA . GLU A 1 239 ? -19.164 -9.517 35.803 1.00 94.94 239 GLU A CA 1
ATOM 1753 C C . GLU A 1 239 ? -18.774 -8.037 35.959 1.00 94.94 239 GLU A C 1
ATOM 1755 O O . GLU A 1 239 ? -19.650 -7.173 36.019 1.00 94.94 239 GLU A O 1
ATOM 1760 N N . TYR A 1 240 ? -17.479 -7.735 36.100 1.00 95.81 240 TYR A N 1
ATOM 1761 C CA . TYR A 1 240 ? -16.972 -6.362 36.212 1.00 95.81 240 TYR A CA 1
ATOM 1762 C C . TYR A 1 240 ? -16.946 -5.649 34.854 1.00 95.81 240 TYR A C 1
ATOM 1764 O O . TYR A 1 240 ? -17.224 -4.450 34.764 1.00 95.81 240 TYR A O 1
ATOM 1772 N N . LEU A 1 241 ? -16.579 -6.372 33.795 1.00 95.38 241 LEU A N 1
ATOM 1773 C CA . LEU A 1 241 ? -16.498 -5.831 32.446 1.00 95.38 241 LEU A CA 1
ATOM 1774 C C . LEU A 1 241 ? -17.901 -5.604 31.855 1.00 95.38 241 LEU A C 1
ATOM 1776 O O . LEU A 1 241 ? -18.830 -6.363 32.130 1.00 95.38 241 LEU A O 1
ATOM 1780 N N . PRO A 1 242 ? -18.086 -4.560 31.028 1.00 94.25 242 PRO A N 1
ATOM 1781 C CA . PRO A 1 242 ? -19.332 -4.394 30.293 1.00 94.25 242 PRO A CA 1
ATOM 1782 C C . PRO A 1 242 ? -19.489 -5.507 29.247 1.00 94.25 242 PRO A C 1
ATOM 1784 O O . PRO A 1 242 ? -18.511 -6.143 28.852 1.00 94.25 242 PRO A O 1
ATOM 1787 N N . THR A 1 243 ? -20.713 -5.705 28.749 1.00 94.38 243 THR A N 1
ATOM 1788 C CA . THR A 1 243 ? -20.957 -6.615 27.623 1.00 94.38 243 THR A CA 1
ATOM 1789 C C . THR A 1 243 ? -20.082 -6.206 26.431 1.00 94.38 243 THR A C 1
ATOM 1791 O O . THR A 1 243 ? -20.148 -5.038 26.033 1.00 94.38 243 THR A O 1
ATOM 1794 N N . PRO A 1 244 ? -19.267 -7.119 25.870 1.00 95.69 244 PRO A N 1
ATOM 1795 C CA . PRO A 1 244 ? -18.430 -6.807 24.721 1.00 95.69 244 PRO A CA 1
ATOM 1796 C C . PRO A 1 244 ? -19.287 -6.522 23.489 1.00 95.69 244 PRO A C 1
ATOM 1798 O O . PRO A 1 244 ? -20.317 -7.165 23.275 1.00 95.69 244 PRO A O 1
ATOM 1801 N N . ASP A 1 245 ? -18.837 -5.578 22.667 1.00 97.06 245 ASP A N 1
ATOM 1802 C CA . ASP A 1 245 ? -19.330 -5.464 21.299 1.00 97.06 245 ASP A CA 1
ATOM 1803 C C . ASP A 1 245 ? -18.892 -6.694 20.498 1.00 97.06 245 ASP A C 1
ATOM 1805 O O . ASP A 1 245 ? -17.734 -7.117 20.560 1.00 97.06 245 ASP A O 1
ATOM 1809 N N . GLU A 1 246 ? -19.816 -7.283 19.752 1.00 96.88 246 GLU A N 1
ATOM 1810 C CA . GLU A 1 246 ? -19.543 -8.473 18.963 1.00 96.88 246 GLU A CA 1
ATOM 1811 C C . GLU A 1 246 ? -20.286 -8.451 17.634 1.00 96.88 246 GLU A C 1
ATOM 1813 O O . GLU A 1 246 ? -21.421 -7.982 17.516 1.00 96.88 246 GLU A O 1
ATOM 1818 N N . ARG A 1 247 ? -19.640 -9.002 16.609 1.00 97.69 247 ARG A N 1
ATOM 1819 C CA . ARG A 1 247 ? -20.226 -9.154 15.281 1.00 97.69 247 ARG A CA 1
ATOM 1820 C C . ARG A 1 247 ? -19.875 -10.520 14.717 1.00 97.69 247 ARG A C 1
ATOM 1822 O O . ARG A 1 247 ? -18.732 -10.950 14.814 1.00 97.69 247 ARG A O 1
ATOM 1829 N N . THR A 1 248 ? -20.862 -11.179 14.118 1.00 98.00 248 THR A N 1
ATOM 1830 C CA . THR A 1 248 ? -20.664 -12.415 13.350 1.00 98.00 248 THR A CA 1
ATOM 1831 C C . THR A 1 248 ? -20.648 -12.076 11.866 1.00 98.00 248 THR A C 1
ATOM 1833 O O . THR A 1 248 ? -21.437 -11.232 11.426 1.00 98.00 248 THR A O 1
ATOM 1836 N N . PHE A 1 249 ? -19.750 -12.722 11.133 1.00 98.44 249 PHE A N 1
ATOM 1837 C CA . PHE A 1 249 ? -19.660 -12.678 9.682 1.00 98.44 249 PHE A CA 1
ATOM 1838 C C . PHE A 1 249 ? -19.643 -14.105 9.143 1.00 98.44 249 PHE A C 1
ATOM 1840 O O . PHE A 1 249 ? -18.854 -14.927 9.616 1.00 98.44 249 PHE A O 1
ATOM 1847 N N . ALA A 1 250 ? -20.486 -14.376 8.156 1.00 98.19 250 ALA A N 1
ATOM 1848 C CA . ALA A 1 250 ? -20.474 -15.613 7.388 1.00 98.19 250 ALA A CA 1
ATOM 1849 C C . ALA A 1 250 ? -19.684 -15.443 6.082 1.00 98.19 250 ALA A C 1
ATOM 1851 O O . ALA A 1 250 ? -19.409 -14.323 5.641 1.00 98.19 250 ALA A O 1
ATOM 1852 N N . GLU A 1 251 ? -19.339 -16.552 5.431 1.00 98.25 251 GLU A N 1
ATOM 1853 C CA . GLU A 1 251 ? -18.851 -16.524 4.050 1.00 98.25 251 GLU A CA 1
ATOM 1854 C C . GLU A 1 251 ? -19.819 -15.751 3.134 1.00 98.25 251 GLU A C 1
ATOM 1856 O O . GLU A 1 251 ? -21.034 -15.954 3.147 1.00 98.25 251 GLU A O 1
ATOM 1861 N N . GLY A 1 252 ? -19.271 -14.841 2.329 1.00 98.19 252 GLY A N 1
ATOM 1862 C CA . GLY A 1 252 ? -20.024 -13.932 1.465 1.00 98.19 252 GLY A CA 1
ATOM 1863 C C . GLY A 1 252 ? -20.437 -12.606 2.112 1.00 98.19 252 GLY A C 1
ATOM 1864 O O . GLY A 1 252 ? -20.835 -11.698 1.381 1.00 98.19 252 GLY A O 1
ATOM 1865 N N . ASP A 1 253 ? -20.309 -12.447 3.434 1.00 98.50 253 ASP A N 1
ATOM 1866 C CA . ASP A 1 253 ? -20.515 -11.148 4.078 1.00 98.50 253 ASP A CA 1
ATOM 1867 C C . ASP A 1 253 ? -19.394 -10.163 3.723 1.00 98.50 253 ASP A C 1
ATOM 1869 O O . ASP A 1 253 ? -18.271 -10.550 3.384 1.00 98.50 253 ASP A O 1
ATOM 1873 N N . THR A 1 254 ? -19.690 -8.867 3.843 1.00 98.00 254 THR A N 1
ATOM 1874 C CA . THR A 1 254 ? -18.729 -7.793 3.585 1.00 98.00 254 THR A CA 1
ATOM 1875 C C . THR A 1 254 ? -18.388 -6.987 4.835 1.00 98.00 254 THR A C 1
ATOM 1877 O O . THR A 1 254 ? -19.214 -6.756 5.724 1.00 98.00 254 THR A O 1
ATOM 1880 N N . LEU A 1 255 ? -17.141 -6.522 4.881 1.00 97.75 255 LEU A N 1
ATOM 1881 C CA . LEU A 1 255 ? -16.646 -5.515 5.813 1.00 97.75 255 LEU A CA 1
ATOM 1882 C C . LEU A 1 255 ? -15.702 -4.554 5.088 1.00 97.75 255 LEU A C 1
ATOM 1884 O O . LEU A 1 255 ? -15.143 -4.881 4.043 1.00 97.75 255 LEU A O 1
ATOM 1888 N N . THR A 1 256 ? -15.473 -3.379 5.659 1.00 97.12 256 THR A N 1
ATOM 1889 C CA . THR A 1 256 ? -14.386 -2.512 5.202 1.00 97.12 256 THR A CA 1
ATOM 1890 C C . THR A 1 256 ? -13.103 -2.993 5.857 1.00 97.12 256 THR A C 1
ATOM 1892 O O . THR A 1 256 ? -13.021 -3.019 7.085 1.00 97.12 256 THR A O 1
ATOM 1895 N N . PHE A 1 257 ? -12.103 -3.370 5.063 1.00 96.38 257 PHE A N 1
ATOM 1896 C CA . PHE A 1 257 ? -10.849 -3.925 5.560 1.00 96.38 257 PHE A CA 1
ATOM 1897 C C . PHE A 1 257 ? -9.625 -3.303 4.885 1.00 96.38 257 PHE A C 1
ATOM 1899 O O . PHE A 1 257 ? -9.617 -2.983 3.696 1.00 96.38 257 PHE A O 1
ATOM 1906 N N . ARG A 1 258 ? -8.56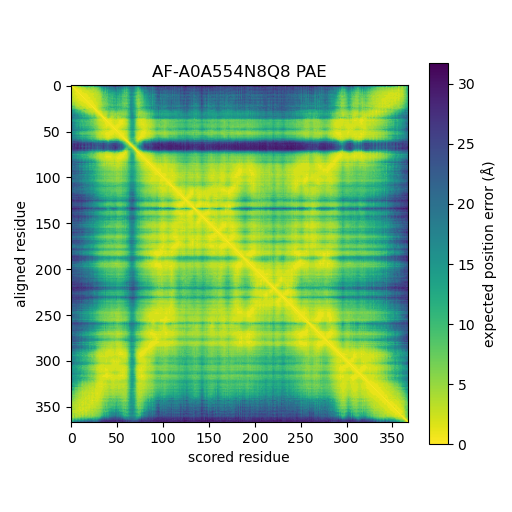0 -3.150 5.670 1.00 94.19 258 ARG A N 1
ATOM 1907 C CA . ARG A 1 258 ? -7.248 -2.672 5.247 1.00 94.19 258 ARG A CA 1
ATOM 1908 C C . ARG A 1 258 ? -6.186 -3.696 5.629 1.00 94.19 258 ARG A C 1
ATOM 1910 O O . ARG A 1 258 ? -5.813 -3.809 6.798 1.00 94.19 258 ARG A O 1
ATOM 1917 N N . ALA A 1 259 ? -5.661 -4.388 4.621 1.00 90.00 259 ALA A N 1
ATOM 1918 C CA . ALA A 1 259 ? -4.600 -5.380 4.795 1.00 90.00 259 ALA A CA 1
ATOM 1919 C C . ALA A 1 259 ? -3.223 -4.759 5.078 1.00 90.00 259 ALA A C 1
ATOM 1921 O O . ALA A 1 259 ? -2.383 -5.373 5.732 1.00 90.00 259 ALA A O 1
ATOM 1922 N N . ALA A 1 260 ? -2.969 -3.553 4.566 1.00 83.94 260 ALA A N 1
ATOM 1923 C CA . ALA A 1 260 ? -1.690 -2.881 4.743 1.00 83.94 260 ALA A CA 1
ATOM 1924 C C . ALA A 1 260 ? -1.526 -2.371 6.183 1.00 83.94 260 ALA A C 1
ATOM 1926 O O . ALA A 1 260 ? -2.433 -1.762 6.750 1.00 83.94 260 ALA A O 1
ATOM 1927 N N . ALA A 1 261 ? -0.333 -2.574 6.749 1.00 82.62 261 ALA A N 1
ATOM 1928 C CA . ALA A 1 261 ? 0.071 -1.915 7.993 1.00 82.62 261 ALA A CA 1
ATOM 1929 C C . ALA A 1 261 ? 0.217 -0.395 7.807 1.00 82.62 261 ALA A C 1
ATOM 1931 O O . ALA A 1 261 ? 0.035 0.372 8.749 1.00 82.62 261 ALA A O 1
ATOM 1932 N N . ASP A 1 262 ? 0.538 0.023 6.582 1.00 87.25 262 ASP A N 1
ATOM 1933 C CA . ASP A 1 262 ? 0.571 1.419 6.181 1.00 87.25 262 ASP A CA 1
ATOM 1934 C C . ASP A 1 262 ? -0.858 1.976 6.085 1.00 87.25 262 ASP A C 1
ATOM 1936 O O . ASP A 1 262 ? -1.638 1.612 5.198 1.00 87.25 262 ASP A O 1
ATOM 1940 N N . LEU A 1 263 ? -1.194 2.878 7.012 1.00 89.06 263 LEU A N 1
ATOM 1941 C CA . LEU A 1 263 ? -2.492 3.542 7.049 1.00 89.06 263 LEU A CA 1
ATOM 1942 C C . LEU A 1 263 ? -2.659 4.611 5.947 1.00 89.06 263 LEU A C 1
ATOM 1944 O O . LEU A 1 263 ? -3.724 5.216 5.854 1.00 89.06 263 LEU A O 1
ATOM 1948 N N . SER A 1 264 ? -1.681 4.840 5.072 1.00 86.38 264 SER A N 1
ATOM 1949 C CA . SER A 1 264 ? -1.895 5.636 3.855 1.00 86.38 264 SER A CA 1
ATOM 1950 C C . SER A 1 264 ? -2.644 4.856 2.763 1.00 86.38 264 SER A C 1
ATOM 1952 O O . SER A 1 264 ? -3.322 5.455 1.930 1.00 86.38 264 SER A O 1
ATOM 1954 N N . VAL A 1 265 ? -2.590 3.517 2.787 1.00 88.38 265 VAL A N 1
ATOM 1955 C CA . VAL A 1 265 ? -3.276 2.661 1.806 1.00 88.38 265 VAL A CA 1
ATOM 1956 C C . VAL A 1 265 ? -4.749 2.524 2.187 1.00 88.38 265 VAL A C 1
ATOM 1958 O O . VAL A 1 265 ? -5.015 1.964 3.250 1.00 88.38 265 VAL A O 1
ATOM 1961 N N . PRO A 1 266 ? -5.713 2.973 1.365 1.00 87.50 266 PRO A N 1
ATOM 1962 C CA . PRO A 1 266 ? -7.123 3.000 1.745 1.00 87.50 266 PRO A CA 1
ATOM 1963 C C . PRO A 1 266 ? -7.663 1.609 2.103 1.00 87.50 266 PRO A C 1
ATOM 1965 O O . PRO A 1 266 ? -7.220 0.586 1.576 1.00 87.50 266 PRO A O 1
ATOM 1968 N N . ALA A 1 267 ? -8.643 1.585 3.005 1.00 92.31 267 ALA A N 1
ATOM 1969 C CA . ALA A 1 267 ? -9.431 0.387 3.259 1.00 92.31 267 ALA A CA 1
ATOM 1970 C C . ALA A 1 267 ? -10.400 0.145 2.093 1.00 92.31 267 ALA A C 1
ATOM 1972 O O . ALA A 1 267 ? -10.909 1.099 1.506 1.00 92.31 267 ALA A O 1
ATOM 1973 N N . ASN A 1 268 ? -10.676 -1.120 1.786 1.00 94.44 268 ASN A N 1
ATOM 1974 C CA . ASN A 1 268 ? -11.578 -1.514 0.709 1.00 94.44 268 ASN A CA 1
ATOM 1975 C C . ASN A 1 268 ? -12.760 -2.300 1.266 1.00 94.44 268 ASN A C 1
ATOM 1977 O O . ASN A 1 268 ? -12.628 -3.015 2.264 1.00 94.44 268 ASN A O 1
ATOM 1981 N N . GLU A 1 269 ? -13.903 -2.216 0.589 1.00 96.56 269 GLU A N 1
ATOM 1982 C CA . GLU A 1 269 ? -14.966 -3.194 0.798 1.00 96.56 269 GLU A CA 1
ATOM 1983 C C . GLU A 1 269 ? -14.426 -4.582 0.436 1.00 96.56 269 GLU A C 1
ATOM 1985 O O . GLU A 1 269 ? -13.882 -4.800 -0.646 1.00 96.56 269 GLU A O 1
ATOM 1990 N N . THR A 1 270 ? -14.504 -5.491 1.396 1.00 98.00 270 THR A N 1
ATOM 1991 C CA . THR A 1 270 ? -13.824 -6.780 1.389 1.00 98.00 270 THR A CA 1
ATOM 1992 C C . THR A 1 270 ? -14.822 -7.861 1.754 1.00 98.00 270 THR A C 1
ATOM 1994 O O . THR A 1 270 ? -15.586 -7.709 2.706 1.00 98.00 270 THR A O 1
ATOM 1997 N N . THR A 1 271 ? -14.817 -8.948 0.991 1.00 98.31 271 THR A N 1
ATOM 1998 C CA . THR A 1 271 ? -15.707 -10.094 1.180 1.00 98.31 271 THR A CA 1
ATOM 1999 C C . THR A 1 271 ? -15.007 -11.170 1.998 1.00 98.31 271 THR A C 1
ATOM 2001 O O . THR A 1 271 ? -13.816 -11.428 1.814 1.00 98.31 271 THR A O 1
ATOM 2004 N N . VAL A 1 272 ? -15.750 -11.826 2.884 1.00 98.56 272 VAL A N 1
ATOM 2005 C CA . VAL A 1 272 ? -15.317 -13.052 3.559 1.00 98.56 272 VAL A CA 1
ATOM 2006 C C . VAL A 1 272 ? -15.378 -14.193 2.548 1.00 98.56 272 VAL A C 1
ATOM 2008 O O . VAL A 1 272 ? -16.457 -14.669 2.208 1.00 98.56 272 VAL A O 1
ATOM 2011 N N . ALA A 1 273 ? -14.228 -14.600 2.020 1.00 98.19 273 ALA A N 1
ATOM 2012 C CA . ALA A 1 273 ? -14.152 -15.575 0.937 1.00 98.19 273 ALA A CA 1
ATOM 2013 C C . ALA A 1 273 ? -14.223 -17.019 1.441 1.00 98.19 273 ALA A C 1
ATOM 2015 O O . ALA A 1 273 ? -14.878 -17.852 0.821 1.00 98.19 273 ALA A O 1
ATOM 2016 N N . ASN A 1 274 ? -13.543 -17.317 2.550 1.00 97.88 274 ASN A N 1
ATOM 2017 C CA . ASN A 1 274 ? -13.603 -18.627 3.187 1.00 97.88 274 ASN A CA 1
ATOM 2018 C C . ASN A 1 274 ? -13.298 -18.530 4.683 1.00 97.88 274 ASN A C 1
ATOM 2020 O O . ASN A 1 274 ? -12.421 -17.768 5.094 1.00 97.88 274 ASN A O 1
ATOM 2024 N N . VAL A 1 275 ? -13.979 -19.337 5.491 1.00 98.06 275 VAL A N 1
ATOM 2025 C CA . VAL A 1 275 ? -13.658 -19.532 6.903 1.00 98.06 275 VAL A CA 1
ATOM 2026 C C . VAL A 1 275 ? -13.107 -20.944 7.102 1.00 98.06 275 VAL A C 1
ATOM 2028 O O . VAL A 1 275 ? -13.567 -21.923 6.526 1.00 98.06 275 VAL A O 1
ATOM 2031 N N . SER A 1 276 ? -12.055 -21.050 7.904 1.00 95.94 276 SER A N 1
ATOM 2032 C CA . SER A 1 276 ? -11.446 -22.317 8.302 1.00 95.94 276 SER A CA 1
ATOM 2033 C C . SER A 1 276 ? -11.119 -22.276 9.790 1.00 95.94 276 SER A C 1
ATOM 2035 O O . SER A 1 276 ? -11.050 -21.201 10.383 1.00 95.94 276 SER A O 1
ATOM 2037 N N . SER A 1 277 ? -10.879 -23.433 10.410 1.00 94.00 277 SER A N 1
ATOM 2038 C CA . SER A 1 277 ? -10.643 -23.536 11.861 1.00 94.00 277 SER A CA 1
ATOM 2039 C C . SER A 1 277 ? -9.504 -22.648 12.393 1.00 94.00 277 SER A C 1
ATOM 2041 O O . SER A 1 277 ? -9.504 -22.258 13.562 1.00 94.00 277 SER A O 1
ATOM 2043 N N . ASP A 1 278 ? -8.518 -22.352 11.547 1.00 94.62 278 ASP A N 1
ATOM 2044 C CA . ASP A 1 278 ? -7.306 -21.608 11.881 1.00 94.62 278 ASP A CA 1
ATOM 2045 C C . ASP A 1 278 ? -7.295 -20.172 11.346 1.00 94.62 278 ASP A C 1
ATOM 2047 O O . ASP A 1 278 ? -6.598 -19.331 11.918 1.00 94.62 278 ASP A O 1
ATOM 2051 N N . ARG A 1 279 ? -8.048 -19.866 10.281 1.00 95.44 279 ARG A N 1
ATOM 2052 C CA . ARG A 1 279 ? -8.029 -18.539 9.649 1.00 95.44 279 ARG A CA 1
ATOM 2053 C C . ARG A 1 279 ? -9.274 -18.221 8.824 1.00 95.44 279 ARG A C 1
ATOM 2055 O O . ARG A 1 279 ? -9.969 -19.113 8.343 1.00 95.44 279 ARG A O 1
ATOM 2062 N N . VAL A 1 280 ? -9.483 -16.930 8.603 1.00 98.19 280 VAL A N 1
ATOM 2063 C CA . VAL A 1 280 ? -10.476 -16.355 7.693 1.00 98.19 280 VAL A CA 1
ATOM 2064 C C . VAL A 1 280 ? -9.750 -15.777 6.484 1.00 98.19 280 VAL A C 1
ATOM 2066 O O . VAL A 1 280 ? -8.856 -14.945 6.645 1.00 98.19 280 VAL A O 1
ATOM 2069 N N . LEU A 1 281 ? -10.139 -16.197 5.284 1.00 98.25 281 LEU A N 1
ATOM 2070 C CA . LEU A 1 281 ? -9.692 -15.623 4.023 1.00 98.25 281 LEU A CA 1
ATOM 2071 C C . LEU A 1 281 ? -10.615 -14.470 3.629 1.00 98.25 281 LEU A C 1
ATOM 2073 O O . LEU A 1 281 ? -11.830 -14.631 3.513 1.00 98.25 281 LEU A O 1
ATOM 2077 N N . LEU A 1 282 ? -10.015 -13.314 3.393 1.00 98.31 282 LEU A N 1
ATOM 2078 C CA . LEU A 1 282 ? -10.668 -12.102 2.932 1.00 98.31 282 LEU A CA 1
ATOM 2079 C C . LEU A 1 282 ? -10.226 -11.793 1.504 1.00 98.31 282 LEU A C 1
ATOM 2081 O O . LEU A 1 282 ? -9.033 -11.877 1.216 1.00 98.31 282 LEU A O 1
ATOM 2085 N N . GLU A 1 283 ? -11.153 -11.384 0.641 1.00 98.00 283 GLU A N 1
ATOM 2086 C CA . GLU A 1 283 ? -10.865 -11.003 -0.745 1.00 98.00 283 GLU A CA 1
ATOM 2087 C C . GLU A 1 283 ? -11.506 -9.666 -1.120 1.00 98.00 283 GLU A C 1
ATOM 2089 O O . GLU A 1 283 ? -12.642 -9.364 -0.750 1.00 98.00 283 GLU A O 1
ATOM 2094 N N . TRP A 1 284 ? -10.778 -8.856 -1.885 1.00 97.06 284 TRP A N 1
ATOM 2095 C CA . TRP A 1 284 ? -11.291 -7.614 -2.460 1.00 97.06 284 TRP A CA 1
ATOM 2096 C C . TRP A 1 284 ? -10.686 -7.372 -3.839 1.00 97.06 284 TRP A C 1
ATOM 2098 O O . TRP A 1 284 ? -9.590 -7.838 -4.157 1.00 97.06 284 TRP A O 1
ATOM 2108 N N . THR A 1 285 ? -11.393 -6.616 -4.674 1.00 95.12 285 THR A N 1
ATOM 2109 C CA . THR A 1 285 ? -10.897 -6.200 -5.989 1.00 95.12 285 THR A CA 1
ATOM 2110 C C . THR A 1 285 ? -10.319 -4.796 -5.925 1.00 95.12 285 THR A C 1
ATOM 2112 O O . THR A 1 285 ? -10.916 -3.912 -5.314 1.00 95.12 285 THR A O 1
ATOM 2115 N N . GLY A 1 286 ? -9.199 -4.563 -6.602 1.00 92.19 286 GLY A N 1
ATOM 2116 C CA . GLY A 1 286 ? -8.656 -3.219 -6.767 1.00 92.19 286 GLY A CA 1
ATOM 2117 C C . GLY A 1 286 ? -7.653 -3.117 -7.913 1.00 92.19 286 GLY A C 1
ATOM 2118 O O . GLY A 1 286 ? -7.270 -4.137 -8.498 1.00 92.19 286 GLY A O 1
ATOM 2119 N N . PRO A 1 287 ? -7.188 -1.897 -8.226 1.00 92.81 287 PRO A N 1
ATOM 2120 C CA . PRO A 1 287 ? -6.186 -1.696 -9.253 1.00 92.81 287 PRO A CA 1
ATOM 2121 C C . PRO A 1 287 ? -4.839 -2.289 -8.842 1.00 92.81 287 PRO A C 1
ATOM 2123 O O . PRO A 1 287 ? -4.379 -2.144 -7.707 1.00 92.81 287 PRO A O 1
ATOM 2126 N N . ARG A 1 288 ? -4.176 -2.955 -9.788 1.00 93.62 288 ARG A N 1
ATOM 2127 C CA . ARG A 1 288 ? -2.782 -3.389 -9.667 1.00 93.62 288 ARG A CA 1
ATOM 2128 C C . ARG A 1 288 ? -1.989 -2.953 -10.885 1.00 93.62 288 ARG A C 1
ATOM 2130 O O . ARG A 1 288 ? -2.209 -3.474 -11.979 1.00 93.62 288 ARG A O 1
ATOM 2137 N N . THR A 1 289 ? -1.030 -2.056 -10.685 1.00 94.94 289 THR A N 1
ATOM 2138 C CA . THR A 1 289 ? -0.086 -1.654 -11.730 1.00 94.94 289 THR A CA 1
ATOM 2139 C C . THR A 1 289 ? 1.147 -2.552 -11.714 1.00 94.94 289 THR A C 1
ATOM 2141 O O . THR A 1 289 ? 1.755 -2.800 -10.675 1.00 94.94 289 THR A O 1
ATOM 2144 N N . THR A 1 290 ? 1.519 -3.049 -12.887 1.00 94.88 290 THR A N 1
ATOM 2145 C CA . THR A 1 290 ? 2.752 -3.797 -13.149 1.00 94.88 290 THR A CA 1
ATOM 2146 C C . THR A 1 290 ? 3.611 -3.006 -14.119 1.00 94.88 290 THR A C 1
ATOM 2148 O O . THR A 1 290 ? 3.077 -2.301 -14.975 1.00 94.88 290 THR A O 1
ATOM 2151 N N . ARG A 1 291 ? 4.931 -3.099 -13.965 1.00 96.12 291 ARG A N 1
ATOM 2152 C CA . ARG A 1 291 ? 5.904 -2.416 -14.818 1.00 96.12 291 ARG A CA 1
ATOM 2153 C C . ARG A 1 291 ? 6.786 -3.440 -15.517 1.00 96.12 291 ARG A C 1
ATOM 2155 O O . ARG A 1 291 ? 7.171 -4.434 -14.902 1.00 96.12 291 ARG A O 1
ATOM 2162 N N . THR A 1 292 ? 7.099 -3.186 -16.778 1.00 96.62 292 THR A N 1
ATOM 2163 C CA . THR A 1 292 ? 8.019 -3.983 -17.589 1.00 96.62 292 THR A CA 1
ATOM 2164 C C . THR A 1 292 ? 9.093 -3.049 -18.116 1.00 96.62 292 THR A C 1
ATOM 2166 O O . THR A 1 292 ? 8.782 -2.083 -18.804 1.00 96.62 292 THR A O 1
ATOM 2169 N N . GLU A 1 293 ? 10.343 -3.309 -17.752 1.00 96.44 293 GLU A N 1
ATOM 2170 C CA . GLU A 1 293 ? 11.484 -2.560 -18.274 1.00 96.44 293 GLU A CA 1
ATOM 2171 C C . GLU A 1 293 ? 11.799 -3.017 -19.706 1.00 96.44 293 GLU A C 1
ATOM 2173 O O . GLU A 1 293 ? 11.678 -4.201 -20.031 1.00 96.44 293 GLU A O 1
ATOM 2178 N N . LEU A 1 294 ? 12.172 -2.062 -20.550 1.00 96.25 294 LEU A N 1
ATOM 2179 C CA . LEU A 1 294 ? 12.611 -2.241 -21.925 1.00 96.25 294 LEU A CA 1
ATOM 2180 C C . LEU A 1 294 ? 14.055 -1.754 -22.031 1.00 96.25 294 LEU A C 1
ATOM 2182 O O . LEU A 1 294 ? 14.384 -0.676 -21.544 1.00 96.25 294 LEU A O 1
ATOM 2186 N N . THR A 1 295 ? 14.905 -2.518 -22.702 1.00 94.62 295 THR A N 1
ATOM 2187 C CA . THR A 1 295 ? 16.307 -2.157 -22.944 1.00 94.62 295 THR A CA 1
ATOM 2188 C C . THR A 1 295 ? 16.631 -2.441 -24.402 1.00 94.62 295 THR A C 1
ATOM 2190 O O . THR A 1 295 ? 16.082 -3.391 -24.960 1.00 94.62 295 THR A O 1
ATOM 2193 N N . GLU A 1 296 ? 17.494 -1.624 -25.011 1.00 93.31 296 GLU A N 1
ATOM 2194 C CA . GLU A 1 296 ? 17.907 -1.780 -26.412 1.00 93.31 296 GLU A CA 1
ATOM 2195 C C . GLU A 1 296 ? 18.318 -3.230 -26.712 1.00 93.31 296 GLU A C 1
ATOM 2197 O O . GLU A 1 296 ? 19.159 -3.816 -26.026 1.00 93.31 296 GLU A O 1
ATOM 2202 N N . GLY A 1 297 ? 17.674 -3.828 -27.713 1.00 91.69 297 GLY A N 1
ATOM 2203 C CA . GLY A 1 297 ? 17.922 -5.191 -28.174 1.00 91.69 297 GLY A CA 1
ATOM 2204 C C . GLY A 1 297 ? 17.509 -6.308 -27.213 1.00 91.69 297 GLY A C 1
ATOM 2205 O O . GLY A 1 297 ? 17.665 -7.486 -27.548 1.00 91.69 297 GLY A O 1
ATOM 2206 N N . ALA A 1 298 ? 16.968 -5.981 -26.037 1.00 93.06 298 ALA A N 1
ATOM 2207 C CA . ALA A 1 298 ? 16.528 -6.959 -25.054 1.00 93.06 298 ALA A CA 1
ATOM 2208 C C . ALA A 1 298 ? 15.100 -7.445 -25.326 1.00 93.06 298 ALA A C 1
ATOM 2210 O O . ALA A 1 298 ? 14.232 -6.712 -25.807 1.00 93.06 298 ALA A O 1
ATOM 2211 N N . ASN A 1 299 ? 14.848 -8.700 -24.951 1.00 93.62 299 ASN A N 1
ATOM 2212 C CA . ASN A 1 299 ? 13.534 -9.315 -25.071 1.00 93.62 299 ASN A CA 1
ATOM 2213 C C . ASN A 1 299 ? 12.649 -8.970 -23.866 1.00 93.62 299 ASN A C 1
ATOM 2215 O O . ASN A 1 299 ? 12.978 -9.308 -22.728 1.00 93.62 299 ASN A O 1
ATOM 2219 N N . ALA A 1 300 ? 11.475 -8.405 -24.129 1.00 94.38 300 ALA A N 1
ATOM 2220 C CA . ALA A 1 300 ? 10.401 -8.198 -23.168 1.00 94.38 300 ALA A CA 1
ATOM 2221 C C . ALA A 1 300 ? 9.209 -9.110 -23.496 1.00 94.38 300 ALA A C 1
ATOM 2223 O O . ALA A 1 300 ? 8.872 -9.326 -24.658 1.00 94.38 300 ALA A O 1
ATOM 2224 N N . THR A 1 301 ? 8.550 -9.664 -22.473 1.00 95.12 301 THR A N 1
ATOM 2225 C CA . THR A 1 301 ? 7.340 -10.485 -22.665 1.00 95.12 301 THR A CA 1
ATOM 2226 C C . THR A 1 301 ? 6.095 -9.674 -22.329 1.00 95.12 301 THR A C 1
ATOM 2228 O O . THR A 1 301 ? 5.864 -9.344 -21.167 1.00 95.12 301 THR A O 1
ATOM 2231 N N . LEU A 1 302 ? 5.270 -9.398 -23.338 1.00 94.62 302 LEU A N 1
ATOM 2232 C CA . LEU A 1 302 ? 4.041 -8.609 -23.243 1.00 94.62 302 LEU A CA 1
ATOM 2233 C C . LEU A 1 302 ? 2.861 -9.478 -23.676 1.00 94.62 302 LEU A C 1
ATOM 2235 O O . LEU A 1 302 ? 2.908 -10.109 -24.725 1.00 94.62 302 LEU A O 1
ATOM 2239 N N . GLY A 1 303 ? 1.814 -9.592 -22.857 1.00 91.50 303 GLY A N 1
ATOM 2240 C CA . GLY A 1 303 ? 0.651 -10.425 -23.185 1.00 91.50 303 GLY A CA 1
ATOM 2241 C C . GLY A 1 303 ? 0.979 -11.891 -23.515 1.00 91.50 303 GLY A C 1
ATOM 2242 O O . GLY A 1 303 ? 0.223 -12.526 -24.242 1.00 91.50 303 GLY A O 1
ATOM 2243 N N . GLY A 1 304 ? 2.109 -12.428 -23.035 1.00 92.50 304 GLY A N 1
ATOM 2244 C CA . GLY A 1 304 ? 2.596 -13.776 -23.372 1.00 92.50 304 GLY A CA 1
ATOM 2245 C C . GLY A 1 304 ? 3.355 -13.891 -24.703 1.00 92.50 304 GLY A C 1
ATOM 2246 O O . GLY A 1 304 ? 3.727 -14.996 -25.086 1.00 92.50 304 GLY A O 1
ATOM 2247 N N . GLN A 1 305 ? 3.602 -12.777 -25.392 1.00 94.31 305 GLN A N 1
ATOM 2248 C CA . GLN A 1 305 ? 4.370 -12.693 -26.631 1.00 94.31 305 GLN A CA 1
ATOM 2249 C C . GLN A 1 305 ? 5.704 -11.982 -26.385 1.00 94.31 305 GLN A C 1
ATOM 2251 O O . GLN A 1 305 ? 5.776 -11.028 -25.613 1.00 94.31 305 GLN A O 1
ATOM 2256 N N . VAL A 1 306 ? 6.773 -12.472 -27.014 1.00 95.44 306 VAL A N 1
ATOM 2257 C CA . VAL A 1 306 ? 8.109 -11.875 -26.904 1.00 95.44 306 VAL A CA 1
ATOM 2258 C C . VAL A 1 306 ? 8.249 -10.751 -27.926 1.00 95.44 306 VAL A C 1
ATOM 2260 O O . VAL A 1 306 ? 7.905 -10.932 -29.094 1.00 95.44 306 VAL A O 1
ATOM 2263 N N . HIS A 1 307 ? 8.765 -9.613 -27.473 1.00 95.81 307 HIS A N 1
ATOM 2264 C CA . HIS A 1 307 ? 9.129 -8.460 -28.284 1.00 95.81 307 HIS A CA 1
ATOM 2265 C C . HIS A 1 307 ? 10.587 -8.086 -28.016 1.00 95.81 307 HIS A C 1
ATOM 2267 O O . HIS A 1 307 ? 11.027 -8.170 -26.872 1.00 95.81 307 HIS A O 1
ATOM 2273 N N . VAL A 1 308 ? 11.310 -7.636 -29.037 1.00 96.19 308 VAL A N 1
ATOM 2274 C CA . VAL A 1 308 ? 12.562 -6.892 -28.883 1.00 96.19 308 VAL A CA 1
ATOM 2275 C C . VAL A 1 308 ? 12.249 -5.399 -28.852 1.00 96.19 308 VAL A C 1
ATOM 2277 O O . VAL A 1 308 ? 11.426 -4.926 -29.642 1.00 96.19 308 VAL A O 1
ATOM 2280 N N . ALA A 1 309 ? 12.874 -4.676 -27.925 1.00 96.06 309 ALA A N 1
ATOM 2281 C CA . ALA A 1 309 ? 12.818 -3.221 -27.886 1.00 96.06 309 ALA A CA 1
ATOM 2282 C C . ALA A 1 309 ? 13.973 -2.627 -28.696 1.00 96.06 309 ALA A C 1
ATOM 2284 O O . ALA A 1 309 ? 15.119 -3.047 -28.546 1.00 96.06 309 ALA A O 1
ATOM 2285 N N . HIS A 1 310 ? 13.662 -1.648 -29.533 1.00 95.06 310 HIS A N 1
ATOM 2286 C CA . HIS A 1 310 ? 14.640 -0.823 -30.228 1.00 95.06 310 HIS A CA 1
ATOM 2287 C C . HIS A 1 310 ? 14.283 0.639 -29.997 1.00 95.06 310 HIS A C 1
ATOM 2289 O O . HIS A 1 310 ? 13.113 0.988 -30.115 1.00 95.06 310 HIS A O 1
ATOM 2295 N N . PHE A 1 311 ? 15.260 1.466 -29.661 1.00 95.38 311 PHE A N 1
ATOM 2296 C CA . PHE A 1 311 ? 15.122 2.898 -29.444 1.00 95.38 311 PHE A CA 1
ATOM 2297 C C . PHE A 1 311 ? 15.762 3.632 -30.634 1.00 95.38 311 PHE A C 1
ATOM 2299 O O . PHE A 1 311 ? 16.991 3.745 -30.680 1.00 95.38 311 PHE A O 1
ATOM 2306 N N . PRO A 1 312 ? 14.967 4.084 -31.626 1.00 91.75 312 PRO A N 1
ATOM 2307 C CA . PRO A 1 312 ? 15.483 4.840 -32.769 1.00 91.75 312 PRO A CA 1
ATOM 2308 C C . PRO A 1 312 ? 16.113 6.176 -32.353 1.00 91.75 312 PRO A C 1
ATOM 2310 O O . PRO A 1 312 ? 17.076 6.631 -32.971 1.00 91.75 312 PRO A O 1
ATOM 2313 N N . ASP A 1 313 ? 15.575 6.787 -31.296 1.00 91.00 313 ASP A N 1
ATOM 2314 C CA . ASP A 1 313 ? 16.043 8.029 -30.688 1.00 91.00 313 ASP A CA 1
ATOM 2315 C C . ASP A 1 313 ? 15.766 8.057 -29.171 1.00 91.00 313 ASP A C 1
ATOM 2317 O O . ASP A 1 313 ? 15.359 7.057 -28.580 1.00 91.00 313 ASP A O 1
ATOM 2321 N N . GLU A 1 314 ? 16.044 9.191 -28.519 1.00 92.06 314 GLU A N 1
ATOM 2322 C CA . GLU A 1 314 ? 15.942 9.355 -27.061 1.00 92.06 314 GLU A CA 1
ATOM 2323 C C . GLU A 1 314 ? 14.496 9.384 -26.532 1.00 92.06 314 GLU A C 1
ATOM 2325 O O . GLU A 1 314 ? 14.303 9.219 -25.328 1.00 92.06 314 GLU A O 1
ATOM 2330 N N . ASP A 1 315 ? 13.496 9.548 -27.406 1.00 94.06 315 ASP A N 1
ATOM 2331 C CA . ASP A 1 315 ? 12.100 9.819 -27.035 1.00 94.06 315 ASP A CA 1
ATOM 2332 C C . ASP A 1 315 ? 11.114 8.761 -27.570 1.00 94.06 315 ASP A C 1
ATOM 2334 O O . ASP A 1 315 ? 9.898 8.864 -27.353 1.00 94.06 315 ASP A O 1
ATOM 2338 N N . SER A 1 316 ? 11.612 7.745 -28.278 1.00 95.56 316 SER A N 1
ATOM 2339 C CA . SER A 1 316 ? 10.791 6.730 -28.932 1.00 95.56 316 SER A CA 1
ATOM 2340 C C . SER A 1 316 ? 11.308 5.308 -28.731 1.00 95.56 316 SER A C 1
ATOM 2342 O O . SER A 1 316 ? 12.499 5.039 -28.570 1.00 95.56 316 SER A O 1
ATOM 2344 N N . VAL A 1 317 ? 10.377 4.357 -28.745 1.00 96.75 317 VAL A N 1
ATOM 2345 C CA . VAL A 1 317 ? 10.669 2.927 -28.728 1.00 96.75 317 VAL A CA 1
ATOM 2346 C C . VAL A 1 317 ? 9.790 2.190 -29.728 1.00 96.75 317 VAL A C 1
ATOM 2348 O O . VAL A 1 317 ? 8.578 2.380 -29.794 1.00 96.75 317 VAL A O 1
ATOM 2351 N N . VAL A 1 318 ? 10.400 1.287 -30.484 1.00 96.56 318 VAL A N 1
ATOM 2352 C CA . VAL A 1 318 ? 9.727 0.342 -31.370 1.00 96.56 318 VAL A CA 1
ATOM 2353 C C . VAL A 1 318 ? 9.758 -1.037 -30.723 1.00 96.56 318 VAL A C 1
ATOM 2355 O O . VAL A 1 318 ? 10.813 -1.557 -30.354 1.00 96.56 318 VAL A O 1
ATOM 2358 N N . LEU A 1 319 ? 8.584 -1.657 -30.607 1.00 96.31 319 LEU A N 1
ATOM 2359 C CA . LEU A 1 319 ? 8.427 -3.014 -30.084 1.00 96.31 319 LEU A CA 1
ATOM 2360 C C . LEU A 1 319 ? 8.141 -3.985 -31.226 1.00 96.31 319 LEU A C 1
ATOM 2362 O O . LEU A 1 319 ? 7.017 -4.063 -31.723 1.00 96.31 319 LEU A O 1
ATOM 2366 N N . SER A 1 320 ? 9.141 -4.776 -31.605 1.00 95.38 320 SER A N 1
ATOM 2367 C CA . SER A 1 320 ? 9.024 -5.730 -32.710 1.00 95.38 320 SER A CA 1
ATOM 2368 C C . SER A 1 320 ? 8.971 -7.163 -32.217 1.00 95.38 320 SER A C 1
ATOM 2370 O O . SER A 1 320 ? 9.656 -7.544 -31.277 1.00 95.38 320 SER A O 1
ATOM 2372 N N . THR A 1 321 ? 8.183 -7.995 -32.885 1.00 95.19 321 THR A N 1
ATOM 2373 C CA . THR A 1 321 ? 8.146 -9.444 -32.632 1.00 95.19 321 THR A CA 1
ATOM 2374 C C . THR A 1 321 ? 9.165 -10.196 -33.485 1.00 95.19 321 THR A C 1
ATOM 2376 O O . THR A 1 321 ? 9.380 -11.388 -33.283 1.00 95.19 321 THR A O 1
ATOM 2379 N N . ASP A 1 322 ? 9.756 -9.517 -34.471 1.00 94.50 322 ASP A N 1
ATOM 2380 C CA . ASP A 1 322 ? 10.755 -10.066 -35.384 1.00 94.50 322 ASP A CA 1
ATOM 2381 C C . ASP A 1 322 ? 12.162 -9.840 -34.814 1.00 94.50 322 ASP A C 1
ATOM 2383 O O . ASP A 1 322 ? 12.893 -8.920 -35.193 1.00 94.50 322 ASP A O 1
ATOM 2387 N N . THR A 1 323 ? 12.511 -10.670 -33.831 1.00 92.38 323 THR A N 1
ATOM 2388 C CA . THR A 1 323 ? 13.819 -10.638 -33.162 1.00 92.38 323 THR A CA 1
ATOM 2389 C C . THR A 1 323 ? 14.954 -10.983 -34.122 1.00 92.38 323 THR A C 1
ATOM 2391 O O . THR A 1 323 ? 16.049 -10.438 -34.002 1.00 92.38 323 THR A O 1
ATOM 2394 N N . ASP A 1 324 ? 14.695 -11.870 -35.086 1.00 92.56 324 ASP A N 1
ATOM 2395 C CA . ASP A 1 324 ? 15.690 -12.324 -36.059 1.00 92.56 324 ASP A CA 1
ATOM 2396 C C . ASP A 1 324 ? 16.042 -11.200 -37.037 1.00 92.56 324 ASP A C 1
ATOM 2398 O O . ASP A 1 324 ? 17.221 -10.981 -37.327 1.00 92.56 324 ASP A O 1
ATOM 2402 N N . ALA A 1 325 ? 15.040 -10.441 -37.503 1.00 93.44 325 ALA A N 1
ATOM 2403 C CA . ALA A 1 325 ? 15.284 -9.264 -38.323 1.00 93.44 325 ALA A CA 1
ATOM 2404 C C . ALA A 1 325 ? 16.142 -8.240 -37.582 1.00 93.44 325 ALA A C 1
ATOM 2406 O O . ALA A 1 325 ? 17.112 -7.773 -38.171 1.00 93.44 325 ALA A O 1
ATOM 2407 N N . TYR A 1 326 ? 15.837 -7.930 -36.315 1.00 94.06 326 TYR A N 1
ATOM 2408 C CA . TYR A 1 326 ? 16.644 -7.007 -35.507 1.00 94.06 326 TYR A CA 1
ATOM 2409 C C . TYR A 1 326 ? 18.111 -7.441 -35.441 1.00 94.06 326 TYR A C 1
ATOM 2411 O O . TYR A 1 326 ? 18.992 -6.669 -35.819 1.00 94.06 326 TYR A O 1
ATOM 2419 N N . GLN A 1 327 ? 18.371 -8.696 -35.061 1.00 93.56 327 GLN A N 1
ATOM 2420 C CA . GLN A 1 327 ? 19.736 -9.221 -34.962 1.00 93.56 327 GLN A CA 1
ATOM 2421 C C . GLN A 1 327 ? 20.473 -9.153 -36.305 1.00 93.56 327 GLN A C 1
ATOM 2423 O O . GLN A 1 327 ? 21.617 -8.708 -36.362 1.00 93.56 327 GLN A O 1
ATOM 2428 N N . ALA A 1 328 ? 19.801 -9.481 -37.412 1.00 94.19 328 ALA A N 1
ATOM 2429 C CA . ALA A 1 328 ? 20.391 -9.346 -38.740 1.00 94.19 328 ALA A CA 1
ATOM 2430 C C . ALA A 1 328 ? 20.757 -7.887 -39.089 1.00 94.19 328 ALA A C 1
ATOM 2432 O O . ALA A 1 328 ? 21.711 -7.662 -39.835 1.00 94.19 328 ALA A O 1
ATOM 2433 N N . GLN A 1 329 ? 20.031 -6.880 -38.586 1.00 94.69 329 GLN A N 1
ATOM 2434 C CA . GLN A 1 329 ? 20.376 -5.469 -38.824 1.00 94.69 329 GLN A CA 1
ATOM 2435 C C . GLN A 1 329 ? 21.542 -5.011 -37.949 1.00 94.69 329 GLN A C 1
ATOM 2437 O O . GLN A 1 329 ? 22.429 -4.329 -38.462 1.00 94.69 329 GLN A O 1
ATOM 2442 N N . VAL A 1 330 ? 21.590 -5.453 -36.690 1.00 93.25 330 VAL A N 1
ATOM 2443 C CA . VAL A 1 330 ? 22.735 -5.230 -35.792 1.00 93.25 330 VAL A CA 1
ATOM 2444 C C . VAL A 1 330 ? 24.015 -5.799 -36.413 1.00 93.25 330 VAL A C 1
ATOM 2446 O O . VAL A 1 330 ? 25.007 -5.086 -36.552 1.00 93.25 330 VAL A O 1
ATOM 2449 N N . GLU A 1 331 ? 23.973 -7.031 -36.928 1.00 93.69 331 GLU A N 1
ATOM 2450 C CA . GLU A 1 331 ? 25.113 -7.639 -37.630 1.00 93.69 331 GLU A CA 1
ATOM 2451 C C . GLU A 1 331 ? 25.548 -6.830 -38.870 1.00 93.69 331 GLU A C 1
ATOM 2453 O O . GLU A 1 331 ? 26.741 -6.746 -39.183 1.00 93.69 331 GLU A O 1
ATOM 2458 N N . ARG A 1 332 ? 24.605 -6.197 -39.587 1.00 92.94 332 ARG A N 1
ATOM 2459 C CA . ARG A 1 332 ? 24.929 -5.312 -40.722 1.00 92.94 332 ARG A CA 1
ATOM 2460 C C . ARG A 1 332 ? 25.636 -4.035 -40.272 1.00 92.94 332 ARG A C 1
ATOM 2462 O O . ARG A 1 332 ? 26.566 -3.611 -40.964 1.00 92.94 332 ARG A O 1
ATOM 2469 N N . GLN A 1 333 ? 25.229 -3.439 -39.152 1.00 92.50 333 GLN A N 1
ATOM 2470 C CA . GLN A 1 333 ? 25.915 -2.280 -38.573 1.00 92.50 333 GLN A CA 1
ATOM 2471 C C . GLN A 1 333 ? 27.327 -2.639 -38.107 1.00 92.50 333 GLN A C 1
ATOM 2473 O O . GLN A 1 333 ? 28.280 -1.925 -38.426 1.00 92.50 333 GLN A O 1
ATOM 2478 N N . ASP A 1 334 ? 27.498 -3.777 -37.436 1.00 92.12 334 ASP A N 1
ATOM 2479 C CA . ASP A 1 334 ? 28.816 -4.244 -36.997 1.00 92.12 334 ASP A CA 1
ATOM 2480 C C . ASP A 1 334 ? 29.748 -4.498 -38.184 1.00 92.12 334 ASP A C 1
ATOM 2482 O O . ASP A 1 334 ? 30.890 -4.026 -38.210 1.00 92.12 334 ASP A O 1
ATOM 2486 N N . TYR A 1 335 ? 29.241 -5.155 -39.230 1.00 92.88 335 TYR A N 1
ATOM 2487 C CA . TYR A 1 335 ? 29.990 -5.357 -40.467 1.00 92.88 335 TYR A CA 1
ATOM 2488 C C . TYR A 1 335 ? 30.372 -4.029 -41.141 1.00 92.88 335 TYR A C 1
ATOM 2490 O O . TYR A 1 335 ? 31.483 -3.878 -41.664 1.00 92.88 335 TYR A O 1
ATOM 2498 N N . TYR A 1 336 ? 29.471 -3.045 -41.130 1.00 92.75 336 TYR A N 1
ATOM 2499 C CA . TYR A 1 336 ? 29.747 -1.699 -41.625 1.00 92.75 336 TYR A CA 1
ATOM 2500 C C . TYR A 1 336 ? 30.874 -1.022 -40.827 1.00 92.75 336 TYR A C 1
ATOM 2502 O O . TYR A 1 336 ? 31.855 -0.564 -41.426 1.00 92.75 336 TYR A O 1
ATOM 2510 N N . LYS A 1 337 ? 30.787 -1.027 -39.490 1.00 90.38 337 LYS A N 1
ATOM 2511 C CA . LYS A 1 337 ? 31.801 -0.473 -38.577 1.00 90.38 337 LYS A CA 1
ATOM 2512 C C . LYS A 1 337 ? 33.159 -1.135 -38.785 1.00 90.38 337 LYS A C 1
ATOM 2514 O O . LYS A 1 337 ? 34.171 -0.441 -38.908 1.00 90.38 337 LYS A O 1
ATOM 2519 N N . GLU A 1 338 ? 33.200 -2.460 -38.918 1.00 93.00 338 GLU A N 1
ATOM 2520 C CA . GLU A 1 338 ? 34.437 -3.193 -39.193 1.00 93.00 338 GLU A CA 1
ATOM 2521 C C . GLU A 1 338 ? 35.061 -2.780 -40.535 1.00 93.00 338 GLU A C 1
ATOM 2523 O O . GLU A 1 338 ? 36.266 -2.506 -40.612 1.00 93.00 338 GLU A O 1
ATOM 2528 N N . ARG A 1 339 ? 34.254 -2.638 -41.595 1.00 92.56 339 ARG A N 1
ATOM 2529 C CA . ARG A 1 339 ? 34.744 -2.151 -42.894 1.00 92.56 339 ARG A CA 1
ATOM 2530 C C . ARG A 1 339 ? 35.253 -0.716 -42.828 1.00 92.56 339 ARG A C 1
ATOM 2532 O O . ARG A 1 339 ? 36.278 -0.425 -43.450 1.00 92.56 339 ARG A O 1
ATOM 2539 N N . MET A 1 340 ? 34.580 0.169 -42.094 1.00 90.44 340 MET A N 1
ATOM 2540 C CA . MET A 1 340 ? 35.032 1.552 -41.925 1.00 90.44 340 MET A CA 1
ATOM 2541 C C . MET A 1 340 ? 36.346 1.616 -41.151 1.00 90.44 340 MET A C 1
ATOM 2543 O O . MET A 1 340 ? 37.278 2.289 -41.596 1.00 90.44 340 MET A O 1
ATOM 2547 N N . ASN A 1 341 ? 36.484 0.838 -40.077 1.00 91.00 341 ASN A N 1
ATOM 2548 C CA . ASN A 1 341 ? 37.742 0.699 -39.343 1.00 91.00 341 ASN A CA 1
ATOM 2549 C C . ASN A 1 341 ? 38.873 0.179 -40.247 1.00 91.00 341 ASN A C 1
ATOM 2551 O O . ASN A 1 341 ? 39.991 0.700 -40.214 1.00 91.00 341 ASN A O 1
ATOM 2555 N N . GLY A 1 342 ? 38.578 -0.787 -41.123 1.00 92.38 342 GLY A N 1
ATOM 2556 C CA . GLY A 1 342 ? 39.519 -1.279 -42.131 1.00 92.38 342 GLY A CA 1
ATOM 2557 C C . GLY A 1 342 ? 39.964 -0.199 -43.127 1.00 92.38 342 GLY A C 1
ATOM 2558 O O . GLY A 1 342 ? 41.161 -0.057 -43.393 1.00 92.38 342 GLY A O 1
ATOM 2559 N N . LEU A 1 343 ? 39.031 0.602 -43.654 1.00 92.94 343 LEU A N 1
ATOM 2560 C CA . LEU A 1 343 ? 39.346 1.717 -44.558 1.00 92.94 343 LEU A CA 1
ATOM 2561 C C . LEU A 1 343 ? 40.165 2.811 -43.863 1.00 92.94 343 LEU A C 1
ATOM 2563 O O . LEU A 1 343 ? 41.118 3.325 -44.457 1.00 92.94 343 LEU A O 1
ATOM 2567 N N . TRP A 1 344 ? 39.853 3.126 -42.604 1.00 90.88 344 TRP A N 1
ATOM 2568 C CA . TRP A 1 344 ? 40.667 4.019 -41.778 1.00 90.88 344 TRP A CA 1
ATOM 2569 C C . TRP A 1 344 ? 42.088 3.480 -41.613 1.00 90.88 344 TRP A C 1
ATOM 2571 O O . TRP A 1 344 ? 43.054 4.218 -41.825 1.00 90.88 344 TRP A O 1
ATOM 2581 N N . GLY A 1 345 ? 42.230 2.179 -41.344 1.00 91.06 345 GLY A N 1
ATOM 2582 C CA . GLY A 1 345 ? 43.522 1.498 -41.293 1.00 91.06 345 GLY A CA 1
ATOM 2583 C C . GLY A 1 345 ? 44.322 1.647 -42.592 1.00 91.06 345 GLY A C 1
ATOM 2584 O O . GLY A 1 345 ? 45.494 2.023 -42.553 1.00 91.06 345 GLY A O 1
ATOM 2585 N N . ILE A 1 346 ? 43.692 1.429 -43.752 1.00 91.81 346 ILE A N 1
ATOM 2586 C CA . ILE A 1 346 ? 44.333 1.592 -45.071 1.00 91.81 346 ILE A CA 1
ATOM 2587 C C . ILE A 1 346 ? 44.763 3.043 -45.304 1.00 91.81 346 ILE A C 1
ATOM 2589 O O . ILE A 1 346 ? 45.879 3.277 -45.778 1.00 91.81 346 ILE A O 1
ATOM 2593 N N . SER A 1 347 ? 43.906 4.011 -44.973 1.00 89.06 347 SER A N 1
ATOM 2594 C CA . SER A 1 347 ? 44.194 5.438 -45.141 1.00 89.06 347 SER A CA 1
ATOM 2595 C C . SER A 1 347 ? 45.405 5.870 -44.304 1.00 89.06 347 SER A C 1
ATOM 2597 O O . SER A 1 347 ? 46.366 6.434 -44.839 1.00 89.06 347 SER A O 1
ATOM 2599 N N . ILE A 1 348 ? 45.422 5.505 -43.016 1.00 89.25 348 ILE A N 1
ATOM 2600 C CA . ILE A 1 348 ? 46.510 5.824 -42.080 1.00 89.25 348 ILE A CA 1
ATOM 2601 C C . ILE A 1 348 ? 47.816 5.140 -42.502 1.00 89.25 348 ILE A C 1
ATOM 2603 O O . ILE A 1 348 ? 48.851 5.802 -42.608 1.00 89.25 348 ILE A O 1
ATOM 2607 N N . LEU A 1 349 ? 47.785 3.831 -42.779 1.00 92.81 349 LEU A N 1
ATOM 2608 C CA . LEU A 1 349 ? 48.977 3.077 -43.177 1.00 92.81 349 LEU A CA 1
ATOM 2609 C C . LEU A 1 349 ? 49.555 3.581 -44.500 1.00 92.81 349 LEU A C 1
ATOM 2611 O O . LEU A 1 349 ? 50.774 3.702 -44.618 1.00 92.81 349 LEU A O 1
ATOM 2615 N N . SER A 1 350 ? 48.707 3.923 -45.474 1.00 88.62 350 SER A N 1
ATOM 2616 C CA . SER A 1 350 ? 49.156 4.495 -46.749 1.00 88.62 350 SER A CA 1
ATOM 2617 C C . SER A 1 350 ? 49.796 5.869 -46.541 1.00 88.62 350 SER A C 1
ATOM 2619 O O . SER A 1 350 ? 50.879 6.126 -47.067 1.00 88.62 350 SER A O 1
ATOM 2621 N N . GLY A 1 351 ? 49.198 6.729 -45.709 1.00 87.00 351 GLY A N 1
ATOM 2622 C CA . GLY A 1 351 ? 49.785 8.018 -45.338 1.00 87.00 351 GLY A CA 1
ATOM 2623 C C . GLY A 1 351 ? 51.164 7.872 -44.682 1.00 87.00 351 GLY A C 1
ATOM 2624 O O . GLY A 1 351 ? 52.136 8.487 -45.130 1.00 87.00 351 GLY A O 1
ATOM 2625 N N . LEU A 1 352 ? 51.281 7.002 -43.672 1.00 91.31 352 LEU A N 1
ATOM 2626 C CA . LEU A 1 352 ? 52.543 6.733 -42.973 1.00 91.31 352 LEU A CA 1
ATOM 2627 C C . LEU A 1 352 ? 53.600 6.110 -43.891 1.00 91.31 352 LEU A C 1
ATOM 2629 O O . LEU A 1 352 ? 54.754 6.539 -43.868 1.00 91.31 352 LEU A O 1
ATOM 2633 N N . ALA A 1 353 ? 53.224 5.141 -44.729 1.00 89.62 353 ALA A N 1
ATOM 2634 C CA . ALA A 1 353 ? 54.124 4.535 -45.706 1.00 89.62 353 ALA A CA 1
ATOM 2635 C C . ALA A 1 353 ? 54.642 5.575 -46.710 1.00 89.62 353 ALA A C 1
ATOM 2637 O O . ALA A 1 353 ? 55.837 5.604 -47.004 1.00 89.62 353 ALA A O 1
ATOM 2638 N N . GLY A 1 354 ? 53.777 6.480 -47.179 1.00 87.56 354 GLY A N 1
ATOM 2639 C CA . GLY A 1 354 ? 54.166 7.603 -48.029 1.00 87.56 354 GLY A CA 1
ATOM 2640 C C . GLY A 1 354 ? 55.207 8.510 -47.363 1.00 87.56 354 GLY A C 1
ATOM 2641 O O . GLY A 1 354 ? 56.250 8.794 -47.958 1.00 87.56 354 GLY A O 1
ATOM 2642 N N . VAL A 1 355 ? 54.970 8.911 -46.109 1.00 87.38 355 VAL A N 1
ATOM 2643 C CA . VAL A 1 355 ? 55.919 9.720 -45.321 1.00 87.38 355 VAL A CA 1
ATOM 2644 C C . VAL A 1 355 ? 57.238 8.976 -45.106 1.00 87.38 355 VAL A C 1
ATOM 2646 O O . VAL A 1 355 ? 58.308 9.560 -45.277 1.00 87.38 355 VAL A O 1
ATOM 2649 N N . PHE A 1 356 ? 57.187 7.683 -44.789 1.00 89.50 356 PHE A N 1
ATOM 2650 C CA . PHE A 1 356 ? 58.371 6.857 -44.564 1.00 89.50 356 PHE A CA 1
ATOM 2651 C C . PHE A 1 356 ? 59.221 6.699 -45.831 1.00 89.50 356 PHE A C 1
ATOM 2653 O O . PHE A 1 356 ? 60.444 6.840 -45.780 1.00 89.50 356 PHE A O 1
ATOM 2660 N N . VAL A 1 357 ? 58.587 6.479 -46.988 1.00 89.06 357 VAL A N 1
ATOM 2661 C CA . VAL A 1 357 ? 59.264 6.409 -48.293 1.00 89.06 357 VAL A CA 1
ATOM 2662 C C . VAL A 1 357 ? 59.972 7.725 -48.620 1.00 89.06 357 VAL A C 1
ATOM 2664 O O . VAL A 1 357 ? 61.116 7.702 -49.083 1.00 89.06 357 VAL A O 1
ATOM 2667 N N . ILE A 1 358 ? 59.339 8.871 -48.345 1.00 85.12 358 ILE A N 1
ATOM 2668 C CA . ILE A 1 358 ? 59.994 10.180 -48.474 1.00 85.12 358 ILE A CA 1
ATOM 2669 C C . ILE A 1 358 ? 61.161 10.289 -47.486 1.00 85.12 358 ILE A C 1
ATOM 2671 O O . ILE A 1 358 ? 62.270 10.626 -47.897 1.00 85.12 358 ILE A O 1
ATOM 2675 N N . GLY A 1 359 ? 60.950 9.966 -46.210 1.00 83.88 359 GLY A N 1
ATOM 2676 C CA . GLY A 1 359 ? 61.979 10.036 -45.172 1.00 83.88 359 GLY A CA 1
ATOM 2677 C C . GLY A 1 359 ? 63.235 9.242 -45.535 1.00 83.88 359 GLY A C 1
ATOM 2678 O O . GLY A 1 359 ? 64.336 9.789 -45.518 1.00 83.88 359 GLY A O 1
ATOM 2679 N N . LEU A 1 360 ? 63.076 7.986 -45.966 1.00 85.38 360 LEU A N 1
ATOM 2680 C CA . LEU A 1 360 ? 64.183 7.132 -46.407 1.00 85.38 360 LEU A CA 1
ATOM 2681 C C . LEU A 1 360 ? 64.892 7.665 -47.659 1.00 85.38 360 LEU A C 1
ATOM 2683 O O . LEU A 1 360 ? 66.116 7.590 -47.751 1.00 85.38 360 LEU A O 1
ATOM 2687 N N . ALA A 1 361 ? 64.154 8.224 -48.621 1.00 83.56 361 ALA A N 1
ATOM 2688 C CA . ALA A 1 361 ? 64.736 8.765 -49.852 1.00 83.56 361 ALA A CA 1
ATOM 2689 C C . ALA A 1 361 ? 65.588 10.031 -49.627 1.00 83.56 361 ALA A C 1
ATOM 2691 O O . ALA A 1 361 ? 66.386 10.405 -50.499 1.00 83.56 361 ALA A O 1
ATOM 2692 N N . TYR A 1 362 ? 65.408 10.688 -48.479 1.00 80.81 362 TYR A N 1
ATOM 2693 C CA . TYR A 1 362 ? 66.105 11.909 -48.083 1.00 80.81 362 TYR A CA 1
ATOM 2694 C C . TYR A 1 362 ? 67.033 11.723 -46.872 1.00 80.81 362 TYR A C 1
ATOM 2696 O O . TYR A 1 362 ? 67.614 12.705 -46.407 1.00 80.81 362 TYR A O 1
ATOM 2704 N N . LEU A 1 363 ? 67.251 10.486 -46.405 1.00 79.81 363 LEU A N 1
ATOM 2705 C CA . LEU A 1 363 ? 68.284 10.207 -45.409 1.00 79.81 363 LEU A CA 1
ATOM 2706 C C . LEU A 1 363 ? 69.681 10.585 -45.947 1.00 79.81 363 LEU A C 1
ATOM 2708 O O . LEU A 1 363 ? 69.991 10.301 -47.110 1.00 79.81 363 LEU A O 1
ATOM 2712 N N . PRO A 1 364 ? 70.556 11.194 -45.122 1.00 71.25 364 PRO A N 1
ATOM 2713 C CA . PRO A 1 364 ? 71.932 11.463 -45.517 1.00 71.25 364 PRO A CA 1
ATOM 2714 C C . PRO A 1 364 ? 72.676 10.140 -45.726 1.00 71.25 364 PRO A C 1
ATOM 2716 O O . PRO A 1 364 ? 72.770 9.320 -44.812 1.00 71.25 364 PRO A O 1
ATOM 2719 N N . THR A 1 365 ? 73.240 9.926 -46.912 1.00 60.72 365 THR A N 1
ATOM 2720 C CA . THR A 1 365 ? 74.151 8.803 -47.154 1.00 60.72 365 THR A CA 1
ATOM 2721 C C . THR A 1 365 ? 75.431 9.045 -46.357 1.00 60.72 365 THR A C 1
ATOM 2723 O O . THR A 1 365 ? 76.156 9.996 -46.655 1.00 60.72 365 THR A O 1
ATOM 2726 N N . ARG A 1 366 ? 75.720 8.222 -45.340 1.00 57.75 366 ARG A N 1
ATOM 2727 C CA . ARG A 1 366 ? 77.071 8.182 -44.761 1.00 57.75 366 ARG A CA 1
ATOM 2728 C C . ARG A 1 366 ? 78.000 7.634 -45.846 1.00 57.75 366 ARG A C 1
ATOM 2730 O O . ARG A 1 366 ? 77.796 6.507 -46.290 1.00 57.75 366 ARG A O 1
ATOM 2737 N N . GLY A 1 367 ? 78.893 8.495 -46.331 1.00 50.34 367 GLY A N 1
ATOM 2738 C CA . GLY A 1 367 ? 79.972 8.131 -47.249 1.00 50.34 367 GLY A CA 1
ATOM 2739 C C . GLY A 1 367 ? 81.023 7.268 -46.578 1.00 50.34 367 GLY A C 1
ATOM 2740 O O . GLY A 1 367 ? 81.129 7.344 -45.331 1.00 50.34 367 GLY A O 1
#

InterPro domains:
  IPR059275 Protein of unknown function DUF8231 [PF26687] (1-105)
  IPR059275 Protein of unknown function DUF8231 [PF26687] (179-367)

Organism: NCBI:txid2234134

Foldseek 3Di:
DQVVVLVVLLVVLVVLLVVLVVCLVPDDFDDQDFPFDKAFAQDWDADLNFIKGFPDKDWDWDPDPDDDDHTDTWIKIKIKGKDFFDKDKDKDWAQDWADPLFWDDPPDDQKDKDKDFQQDWFAAPNDIWGWHAADQWTFTADPVRDTDDTDHQQDWGQGPNFTWGFLDGDHGMTMTMDGAIWGWHFDPDPFTQKIKTWGDDPLQVVQVVDPQWDSDWDADPVRFIWIAGPVGDIDTPVVVDDHIDMDMDGAQDWIFGDRDPPSVDGTDTWGQHGDDNTITMIMDTGMDMDMWMATALDWTQDSNAIWHWHDSDSGIIGTHSPSVSSVVSVVSSVVVVVVSVVSVVSSVVSNVVSVVSVVVSPDDDPD

Mean predicted aligned error: 9.87 Å

Nearest PDB structures (foldseek):
  3pvl-assembly1_A  TM=2.473E-01  e=3.365E-01  Mus musculus
  6nrc-assembly1_5  TM=5.552E-01  e=4.552E+00  Homo sapiens

Radius of gyration: 38.63 Å; Cα contacts (8 Å, |Δi|>4): 723; chains: 1; bounding box: 103×62×110 Å

Secondary structure (DSSP, 8-state):
-HHHHHHHHHHHHHHHHHHHHHHHTT--PPP---SS-EEETT-EEEETTEEEEEEEEEEEE----SSSPPPPEEEEEEEEEEEEEEEEEEEEETT-EE-TTTEE-TT--SEEEEEEETT-EEEETTEEEEEEEETTEEEEE-TTS-EEEEE-TT-EEEETTEEEEEEEEETTEEEEEEE--EEEEE-S-SS--EEEEEE---HHHHHHH-TTEEEEEEE-TTS-EEEEETTS-EEEHHHHSPPPPEEEEETT-EEEE---SSTTSPPEEEEEEEE-SSEEEEEEEEEEEEEEEEEBT-EEEETTEEEEEE-SSTTEEEEES-HHHHHHHHHHHHHHHHHHHHHHHHHHHHHHHHHHHHHHHTS----

Sequence (367 aa):
MQRRVAAIYFAFFLVMAASAYSVIAVAEEPDIELAGEELSEGDTVTVNGQTYTVASIEAREEEGGGHGGGGGTTLVGQLSRTNDSFVYSAELANGSALSPTNASWAGQAAASSATIQDGDTVAFNGSQRTVSISDGSFALLDDAGNETASLGVGDRLDYRGNTTTVTEIGPGSATVVWGENYEVVVGNASDPDEFRVVQSFNVSQRLRGDADVENSTFTSEDGTEFVRYRNGSTQPLDEYLPTPDERTFAEGDTLTFRAAADLSVPANETTVANVSSDRVLLEWTGPRTTRTELTEGANATLGGQVHVAHFPDEDSVVLSTDTDAYQAQVERQDYYKERMNGLWGISILSGLAGVFVIGLAYLPTRG

pLDDT: mean 91.33, std 9.21, range [44.31, 98.56]